Protein AF-A0A948WYZ5-F1 (afdb_monomer_lite)

Secondary structure (DSSP, 8-state):
-PPP------------GGGPPPPPPPHHHHHHHHTS--HHHHHHHHHHHHHTT----EEEESTTS-EEEEESSB-TTSTTBTT-TTSTTTSTT-TT-TT-TTSTTTSSS-TT-TT-TT-SSPPEEE-TT--EEEE--S-TTSSSB---HHHHH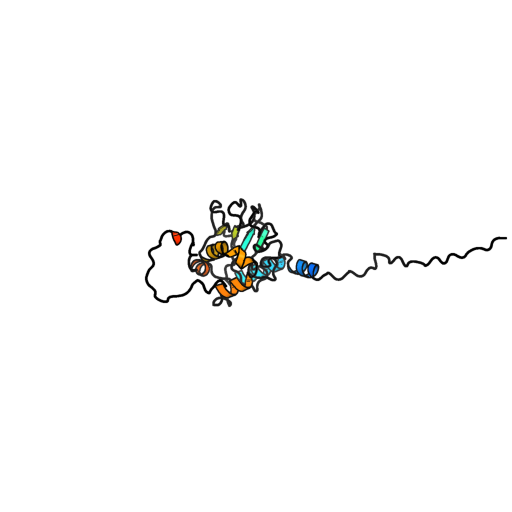HHHHHHHHGGGHHHHHHHHTGGGTTSSB--HHHHHHSPPP--HHHHTT---PPP------TTTT--

Foldseek 3Di:
DDDDDDDPPDPPPPDDPVPPDPDPDDPVRVLQVQLDDDVVLVVVLLCVQVVVVHWWWWKAWDQVSHRTQATDFFALVRLRHLLVCSHLQVPLPRQSHLLVCVHQQPPQPHLAHQQPLPRDTYIWIATPVGHTQAGNHNPPPGPDHNDAQLSQVCNVCVNVCSVNVNVVCCVVQVVPNVHRGDDPVVRNVDPHDDDPVVVVVPPPDDDDDDDDDPPVVRD

Sequence (219 aa):
MPKPVYGSDRLEKQTDPRFATPKEPSPEELMRIQLTPNPEIEQAEIKEIFDAGEAPLLIYGNYDRLQFLGCLNCHPQYRISIWNSDGPYGSNLGYFSLWNGSYEYGNDISPLSPWNEFGGVPPAVVDPAGNFYGFLTRNKNQKPLFTNNFIETVFFNYTAIRDNSRSYYQKAFAEHMDLKTIPLSFMESFPKPIDPAVERDNSVLPPDNNDFQARDLWQ

pLDDT: mean 84.85, std 20.29, range [31.92, 98.81]

Organism: NCBI:txid2838451

Structure (mmCIF, N/CA/C/O backbone):
data_AF-A0A948WYZ5-F1
#
_entry.id   AF-A0A948WYZ5-F1
#
loop_
_atom_site.group_PDB
_atom_site.id
_atom_site.type_symbol
_atom_site.label_atom_id
_atom_site.label_alt_id
_atom_site.label_comp_id
_atom_site.label_asym_id
_atom_site.label_entity_id
_atom_site.label_seq_id
_atom_site.pdbx_PDB_ins_code
_atom_site.Cartn_x
_atom_site.Cartn_y
_atom_site.Cartn_z
_atom_site.occupancy
_atom_site.B_iso_or_equiv
_atom_site.auth_seq_id
_atom_site.auth_comp_id
_atom_site.auth_asym_id
_atom_site.auth_atom_id
_atom_site.pdbx_PDB_model_num
ATOM 1 N N . MET A 1 1 ? 48.025 -65.626 -34.965 1.00 38.72 1 MET A N 1
ATOM 2 C CA . MET A 1 1 ? 46.935 -65.674 -33.965 1.00 38.72 1 MET A CA 1
ATOM 3 C C . MET A 1 1 ? 46.954 -64.373 -33.170 1.00 38.72 1 MET A C 1
ATOM 5 O O . MET A 1 1 ? 47.942 -64.157 -32.476 1.00 38.72 1 MET A O 1
ATOM 9 N N . PRO A 1 2 ? 45.960 -63.479 -33.296 1.00 38.91 2 PRO A N 1
ATOM 10 C CA . PRO A 1 2 ? 45.864 -62.294 -32.448 1.00 38.91 2 PRO A CA 1
ATOM 11 C C . PRO A 1 2 ? 45.059 -62.602 -31.173 1.00 38.91 2 PRO A C 1
ATOM 13 O O . PRO A 1 2 ? 44.042 -63.290 -31.226 1.00 38.91 2 PRO A O 1
ATOM 16 N N . LYS A 1 3 ? 45.550 -62.127 -30.022 1.00 38.59 3 LYS A N 1
ATOM 17 C CA . LYS A 1 3 ? 44.892 -62.251 -28.709 1.00 38.59 3 LYS A CA 1
ATOM 18 C C . LYS A 1 3 ? 43.734 -61.243 -28.593 1.00 38.59 3 LYS A C 1
ATOM 20 O O . LYS A 1 3 ? 43.880 -60.138 -29.114 1.00 38.59 3 LYS A O 1
ATOM 25 N N . PRO A 1 4 ? 42.634 -61.561 -27.888 1.00 44.09 4 PRO A N 1
ATOM 26 C CA . PRO A 1 4 ? 41.571 -60.596 -27.648 1.00 44.09 4 PRO A CA 1
ATOM 27 C C . PRO A 1 4 ? 41.982 -59.594 -26.563 1.00 44.09 4 PRO A C 1
ATOM 29 O O . PRO A 1 4 ? 42.488 -59.969 -25.504 1.00 44.09 4 PRO A O 1
ATOM 32 N N . VAL A 1 5 ? 41.763 -58.311 -26.850 1.00 50.12 5 VAL A N 1
ATOM 33 C CA . VAL A 1 5 ? 41.876 -57.199 -25.901 1.00 50.12 5 VAL A CA 1
ATOM 34 C C . VAL A 1 5 ? 40.564 -57.137 -25.123 1.00 50.12 5 VAL A C 1
ATOM 36 O O . VAL A 1 5 ? 39.519 -56.858 -25.703 1.00 50.12 5 VAL A O 1
ATOM 39 N N . TYR A 1 6 ? 40.604 -57.418 -23.821 1.00 44.81 6 TYR A N 1
ATOM 40 C CA . TYR A 1 6 ? 39.477 -57.145 -22.931 1.00 44.81 6 TYR A CA 1
ATOM 41 C C . TYR A 1 6 ? 39.425 -55.638 -22.663 1.00 44.81 6 TYR A C 1
ATOM 43 O O . TYR A 1 6 ? 40.253 -55.105 -21.926 1.00 44.81 6 TYR A O 1
ATOM 51 N N . GLY A 1 7 ? 38.467 -54.956 -23.292 1.00 45.59 7 GLY A N 1
ATOM 52 C CA . GLY A 1 7 ? 38.084 -53.596 -22.931 1.00 45.59 7 GLY A CA 1
ATOM 53 C C . GLY A 1 7 ? 37.424 -53.604 -21.556 1.00 45.59 7 GLY A C 1
ATOM 54 O O . GLY A 1 7 ? 36.426 -54.287 -21.338 1.00 45.59 7 GLY A O 1
ATOM 55 N N . SER A 1 8 ? 38.008 -52.879 -20.607 1.00 48.53 8 SER A N 1
ATOM 56 C CA . SER A 1 8 ? 37.377 -52.582 -19.327 1.00 48.53 8 SER A CA 1
ATOM 57 C C . SER A 1 8 ? 36.366 -51.454 -19.530 1.00 48.53 8 SER A C 1
ATOM 59 O O . SER A 1 8 ? 36.691 -50.285 -19.308 1.00 48.53 8 SER A O 1
ATOM 61 N N . ASP A 1 9 ? 35.154 -51.792 -19.961 1.00 50.12 9 ASP A N 1
ATOM 62 C CA . ASP A 1 9 ? 34.044 -50.845 -19.927 1.00 50.12 9 ASP A CA 1
ATOM 63 C C . ASP A 1 9 ? 33.673 -50.594 -18.463 1.00 50.12 9 ASP A C 1
ATOM 65 O O . ASP A 1 9 ? 33.065 -51.411 -17.767 1.00 50.12 9 ASP A O 1
ATOM 69 N N . ARG A 1 10 ? 34.125 -49.441 -17.970 1.00 50.25 10 ARG A N 1
ATOM 70 C CA . ARG A 1 10 ? 33.689 -48.850 -16.712 1.00 50.25 10 ARG A CA 1
ATOM 71 C C . ARG A 1 10 ? 32.191 -48.575 -16.860 1.00 50.25 10 ARG A C 1
ATOM 73 O O . ARG A 1 10 ? 31.813 -47.632 -17.540 1.00 50.25 10 ARG A O 1
ATOM 80 N N . LEU A 1 11 ? 31.358 -49.403 -16.228 1.00 45.66 11 LEU A N 1
ATOM 81 C CA . LEU A 1 11 ? 29.929 -49.145 -16.044 1.00 45.66 11 LEU A CA 1
ATOM 82 C C . LEU A 1 11 ? 29.762 -47.790 -15.339 1.00 45.66 11 LEU A C 1
ATOM 84 O O . LEU A 1 11 ? 29.859 -47.700 -14.112 1.00 45.66 11 LEU A O 1
ATOM 88 N N . GLU A 1 12 ? 29.541 -46.725 -16.107 1.00 52.47 12 GLU A N 1
ATOM 89 C CA . GLU A 1 12 ? 28.981 -45.490 -15.579 1.00 52.47 12 GLU A CA 1
ATOM 90 C C . GLU A 1 12 ? 27.600 -45.832 -15.026 1.00 52.47 12 GLU A C 1
ATOM 92 O O . GLU A 1 12 ? 26.691 -46.237 -15.752 1.00 52.47 12 GLU A O 1
ATOM 97 N N . LYS A 1 13 ? 27.453 -45.734 -13.703 1.00 52.91 13 LYS A N 1
ATOM 98 C CA . LYS A 1 13 ? 26.152 -45.832 -13.047 1.00 52.91 13 LYS A CA 1
ATOM 99 C C . LYS A 1 13 ? 25.310 -44.650 -13.521 1.00 52.91 13 LYS A C 1
ATOM 101 O O . LYS A 1 13 ? 25.384 -43.571 -12.945 1.00 52.91 13 LYS A O 1
ATOM 106 N N . GLN A 1 14 ? 24.515 -44.860 -14.564 1.00 50.47 14 GLN A N 1
ATOM 107 C CA . GLN A 1 14 ? 23.412 -43.976 -14.912 1.00 50.47 14 GLN A CA 1
ATOM 108 C C . GLN A 1 14 ? 22.423 -44.007 -13.742 1.00 50.47 14 GLN A C 1
ATOM 110 O O . GLN A 1 14 ? 21.696 -44.979 -13.543 1.00 50.47 14 GLN A O 1
ATOM 115 N N . THR A 1 15 ? 22.461 -42.977 -12.899 1.00 60.75 15 THR A N 1
ATOM 116 C CA . THR A 1 15 ? 21.479 -42.788 -11.833 1.00 60.75 15 THR A CA 1
ATOM 117 C C . THR A 1 15 ? 20.133 -42.498 -12.483 1.00 60.75 15 THR A C 1
ATOM 119 O O . THR A 1 15 ? 19.994 -41.500 -13.189 1.00 60.75 15 THR A O 1
ATOM 122 N N . ASP A 1 16 ? 19.162 -43.387 -12.280 1.00 61.28 16 ASP A N 1
ATOM 123 C CA . ASP A 1 16 ? 17.796 -43.222 -12.775 1.00 61.28 16 ASP A CA 1
ATOM 124 C C . ASP A 1 16 ? 17.210 -41.908 -12.212 1.00 61.28 16 ASP A C 1
ATOM 126 O O . ASP A 1 16 ? 17.129 -41.754 -10.988 1.00 61.28 16 ASP A O 1
ATOM 130 N N . PRO A 1 17 ? 16.815 -40.948 -13.072 1.00 60.69 17 PRO A N 1
ATOM 131 C CA . PRO A 1 17 ? 16.354 -39.626 -12.647 1.00 60.69 17 PRO A CA 1
ATOM 132 C C . PRO A 1 17 ? 15.092 -39.672 -11.773 1.00 60.69 17 PRO A C 1
ATOM 134 O O . PRO A 1 17 ? 14.790 -38.693 -11.098 1.00 60.69 17 PRO A O 1
ATOM 137 N N . ARG A 1 18 ? 14.382 -40.808 -11.719 1.00 63.16 18 ARG A N 1
ATOM 138 C CA . ARG A 1 18 ? 13.228 -41.019 -10.828 1.00 63.16 18 ARG A CA 1
ATOM 139 C C . ARG A 1 18 ? 13.608 -41.226 -9.359 1.00 63.16 18 ARG A C 1
ATOM 141 O O . ARG A 1 18 ? 12.729 -41.171 -8.506 1.00 63.16 18 ARG A O 1
ATOM 148 N N . PHE A 1 19 ? 14.888 -41.456 -9.062 1.00 62.50 19 PHE A N 1
ATOM 149 C CA . PHE A 1 19 ? 15.414 -41.618 -7.700 1.00 62.50 19 PHE A CA 1
ATOM 150 C C . PHE A 1 19 ? 16.335 -40.467 -7.276 1.00 62.50 19 PHE A C 1
ATOM 152 O O . PHE A 1 19 ? 17.016 -40.569 -6.254 1.00 62.50 19 PHE A O 1
ATOM 159 N N . ALA A 1 20 ? 16.372 -39.369 -8.038 1.00 65.56 20 ALA A N 1
ATOM 160 C CA . ALA A 1 20 ? 17.008 -38.148 -7.571 1.00 65.56 20 ALA A CA 1
ATOM 161 C C . ALA A 1 20 ? 16.210 -37.606 -6.377 1.00 65.56 20 ALA A C 1
ATOM 163 O O . ALA A 1 20 ? 15.018 -37.320 -6.489 1.00 65.56 20 ALA A O 1
ATOM 164 N N . THR A 1 21 ? 16.863 -37.478 -5.222 1.00 65.50 21 THR A N 1
ATOM 165 C CA . THR A 1 21 ? 16.296 -36.749 -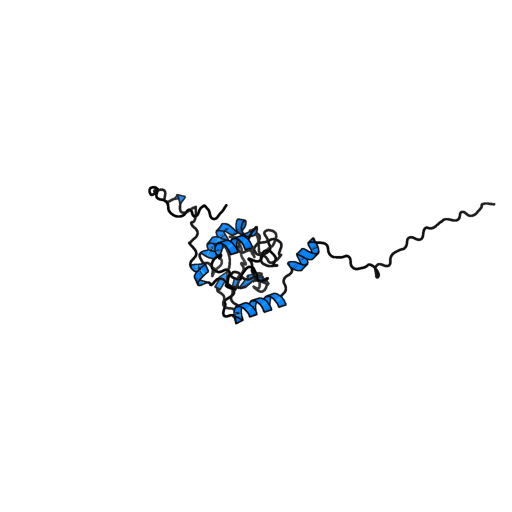4.084 1.00 65.50 21 THR A CA 1
ATOM 166 C C . THR A 1 21 ? 15.951 -35.329 -4.538 1.00 65.50 21 THR A C 1
ATOM 168 O O . THR A 1 21 ? 16.789 -34.727 -5.221 1.00 65.50 21 THR A O 1
ATOM 171 N N . PRO A 1 22 ? 14.772 -34.777 -4.185 1.00 73.50 22 PRO A N 1
ATOM 172 C CA . PRO A 1 22 ? 14.456 -33.389 -4.491 1.00 73.50 22 PRO A CA 1
ATOM 173 C C . PRO A 1 22 ? 15.608 -32.502 -4.025 1.00 73.50 22 PRO A C 1
ATOM 175 O O . PRO A 1 22 ? 16.033 -32.591 -2.872 1.00 73.50 22 PRO A O 1
ATOM 178 N N . LYS A 1 23 ? 16.167 -31.709 -4.940 1.00 82.38 23 LYS A N 1
ATOM 179 C CA . LYS A 1 23 ? 17.213 -30.754 -4.588 1.00 82.38 23 LYS A CA 1
ATOM 180 C C . LYS A 1 23 ? 16.586 -29.729 -3.648 1.00 82.38 23 LYS A C 1
ATOM 182 O O . LYS A 1 23 ? 15.542 -29.171 -3.981 1.00 82.38 23 LYS A O 1
ATOM 187 N N . GLU A 1 24 ? 17.198 -29.513 -2.487 1.00 86.56 24 GLU A N 1
ATOM 188 C CA . GLU A 1 24 ? 16.757 -28.452 -1.584 1.00 86.56 24 GLU A CA 1
ATOM 189 C C . GLU A 1 24 ? 16.749 -27.107 -2.329 1.00 86.56 24 GLU A C 1
ATOM 191 O O . GLU A 1 24 ? 17.682 -26.834 -3.098 1.00 86.56 24 GLU A O 1
ATOM 196 N N . PRO A 1 25 ? 15.704 -26.284 -2.141 1.00 86.12 25 PRO A N 1
ATOM 197 C CA . PRO A 1 25 ? 15.627 -24.979 -2.774 1.00 86.12 25 PRO A CA 1
ATOM 198 C C . PRO A 1 25 ? 16.774 -24.084 -2.299 1.00 86.12 25 PRO A C 1
ATOM 200 O O . PRO A 1 25 ? 17.164 -24.086 -1.130 1.00 86.12 25 PRO A O 1
ATOM 203 N N . SER A 1 26 ? 17.313 -23.300 -3.222 1.00 91.12 26 SER A N 1
ATOM 204 C CA . SER A 1 26 ? 18.309 -22.271 -2.940 1.00 91.12 26 SER A CA 1
ATOM 205 C C . SER A 1 26 ? 17.747 -21.171 -2.023 1.00 91.12 26 SER A C 1
ATOM 207 O O . SER A 1 26 ? 16.530 -20.985 -1.943 1.00 91.12 26 SER A O 1
ATOM 209 N N . PRO A 1 27 ? 18.609 -20.375 -1.362 1.00 88.00 27 PRO A N 1
ATOM 210 C CA . PRO A 1 27 ? 18.163 -19.229 -0.568 1.00 88.00 27 PRO A CA 1
ATOM 211 C C . PRO A 1 27 ? 17.295 -18.234 -1.354 1.00 88.00 27 PRO A C 1
ATOM 213 O O . PRO A 1 27 ? 16.342 -17.683 -0.808 1.00 88.00 27 PRO A O 1
ATOM 216 N N . GLU A 1 28 ? 17.584 -18.037 -2.643 1.00 84.19 28 GLU A N 1
ATOM 217 C CA . GLU A 1 28 ? 16.783 -17.176 -3.519 1.00 84.19 28 GLU A CA 1
ATOM 218 C C . GLU A 1 28 ? 15.388 -17.759 -3.762 1.00 84.19 28 GLU A C 1
ATOM 220 O O . GLU A 1 28 ? 14.393 -17.040 -3.685 1.00 84.19 28 GLU A O 1
ATOM 225 N N . GLU A 1 29 ? 15.292 -19.068 -4.001 1.00 85.56 29 GLU A N 1
ATOM 226 C CA . GLU A 1 29 ? 14.009 -19.761 -4.159 1.00 85.56 29 GLU A CA 1
ATOM 227 C C . GLU A 1 29 ? 13.190 -19.715 -2.865 1.00 85.56 29 GLU A C 1
ATOM 229 O O . GLU A 1 29 ? 11.999 -19.414 -2.909 1.00 85.56 29 GLU A O 1
ATOM 234 N N . LEU A 1 30 ? 13.825 -19.917 -1.706 1.00 86.31 30 LEU A N 1
ATOM 235 C CA . LEU A 1 30 ? 13.176 -19.774 -0.399 1.00 86.31 30 LEU A CA 1
ATOM 236 C C . LEU A 1 30 ? 12.638 -18.354 -0.182 1.00 86.31 30 LEU A C 1
ATOM 238 O O . LEU A 1 30 ? 11.501 -18.182 0.256 1.00 86.31 30 LEU A O 1
ATOM 242 N N . MET A 1 31 ? 13.419 -17.336 -0.545 1.00 87.50 31 MET A N 1
ATOM 243 C CA . MET A 1 31 ? 12.987 -15.942 -0.467 1.00 87.50 31 MET A CA 1
ATOM 244 C C . MET A 1 31 ? 11.795 -15.662 -1.389 1.00 87.50 31 MET A C 1
ATOM 246 O O . MET A 1 31 ? 10.836 -15.005 -0.990 1.00 87.50 31 MET A O 1
ATOM 250 N N . ARG A 1 32 ? 11.815 -16.183 -2.619 1.00 84.56 32 ARG A N 1
ATOM 251 C CA . ARG A 1 32 ? 10.701 -16.032 -3.568 1.00 84.56 32 ARG A CA 1
ATOM 252 C C . ARG A 1 32 ? 9.430 -16.713 -3.072 1.00 84.56 32 ARG A C 1
ATOM 254 O O . ARG A 1 32 ? 8.358 -16.118 -3.163 1.00 84.56 32 ARG A O 1
ATOM 261 N N . ILE A 1 33 ? 9.548 -17.911 -2.505 1.00 86.50 33 ILE A N 1
ATOM 262 C CA . ILE A 1 33 ? 8.424 -18.615 -1.879 1.00 86.50 33 ILE A CA 1
ATOM 263 C C . ILE A 1 33 ? 7.842 -17.759 -0.746 1.00 86.50 33 ILE A C 1
ATOM 265 O O . ILE A 1 33 ? 6.635 -17.526 -0.712 1.00 86.50 33 ILE A O 1
ATOM 269 N N . GLN A 1 34 ? 8.695 -17.199 0.117 1.00 88.19 34 GLN A N 1
ATOM 270 C CA . GLN A 1 34 ? 8.260 -16.337 1.219 1.00 88.19 34 GLN A CA 1
ATOM 271 C C . GLN A 1 34 ? 7.535 -15.068 0.744 1.00 88.19 34 GLN A C 1
ATOM 273 O O . GLN A 1 34 ? 6.624 -14.601 1.424 1.00 88.19 34 GLN A O 1
ATOM 278 N N . LEU A 1 35 ? 7.895 -14.529 -0.423 1.00 93.19 35 LEU A N 1
ATOM 279 C CA . LEU A 1 35 ? 7.292 -13.333 -1.022 1.00 93.19 35 LEU A CA 1
ATOM 280 C C . LEU A 1 35 ? 6.144 -13.639 -1.994 1.00 93.19 35 LEU A C 1
ATOM 282 O O . LEU A 1 35 ? 5.693 -12.753 -2.720 1.00 93.19 35 LEU A O 1
ATOM 286 N N . THR A 1 36 ? 5.649 -14.874 -2.022 1.00 93.12 36 THR A N 1
ATOM 287 C CA . THR A 1 36 ? 4.498 -15.233 -2.856 1.00 93.12 36 THR A CA 1
ATOM 288 C C . THR A 1 36 ? 3.196 -14.811 -2.159 1.00 93.12 36 THR A C 1
ATOM 290 O O . THR A 1 36 ? 3.030 -15.103 -0.972 1.00 93.12 36 THR A O 1
ATOM 293 N N . PRO A 1 37 ? 2.267 -14.101 -2.826 1.00 94.50 37 PRO A N 1
ATOM 294 C CA . PRO A 1 37 ? 0.919 -13.866 -2.307 1.00 94.50 37 PRO A CA 1
ATOM 295 C C . PRO A 1 37 ? 0.238 -15.140 -1.815 1.00 94.50 37 PRO A C 1
ATOM 297 O O . PRO A 1 37 ? 0.442 -16.217 -2.371 1.00 94.50 37 PRO A O 1
ATOM 300 N N . ASN A 1 38 ? -0.580 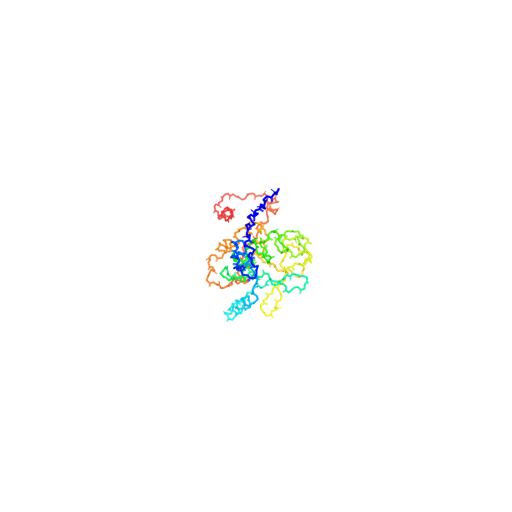-15.009 -0.777 1.00 96.12 38 ASN A N 1
ATOM 301 C CA . ASN A 1 38 ? -1.352 -16.124 -0.246 1.00 96.12 38 ASN A CA 1
ATOM 302 C C . ASN A 1 38 ? -2.762 -15.623 0.092 1.00 96.12 38 ASN A C 1
ATOM 304 O O . ASN A 1 38 ? -2.943 -15.035 1.163 1.00 96.12 38 ASN A O 1
ATOM 308 N N . PRO A 1 39 ? -3.751 -15.890 -0.780 1.00 96.31 39 PRO A N 1
ATOM 309 C CA . PRO A 1 39 ? -5.124 -15.440 -0.584 1.00 96.31 39 PRO A CA 1
ATOM 310 C C . PRO A 1 39 ? -5.758 -15.902 0.731 1.00 96.31 39 PRO A C 1
ATOM 312 O O . PRO A 1 39 ? -6.562 -15.175 1.302 1.00 96.31 39 PRO A O 1
ATOM 315 N N . GLU A 1 40 ? -5.401 -17.081 1.248 1.00 97.50 40 GLU A N 1
ATOM 316 C CA . GLU A 1 40 ? -5.954 -17.576 2.516 1.00 97.50 40 GLU A CA 1
ATOM 317 C C . GLU A 1 40 ? -5.459 -16.738 3.701 1.00 97.50 40 GLU A C 1
ATOM 319 O O . GLU A 1 40 ? -6.255 -16.343 4.554 1.00 97.50 40 GLU A O 1
ATOM 324 N N . ILE A 1 41 ? -4.161 -16.410 3.724 1.00 96.38 41 ILE A N 1
ATOM 325 C CA . ILE A 1 41 ? -3.576 -15.527 4.746 1.00 96.38 41 ILE A CA 1
ATOM 326 C C . ILE A 1 41 ? -4.120 -14.107 4.592 1.00 96.38 41 ILE A C 1
ATOM 328 O O . ILE A 1 41 ? -4.458 -13.472 5.585 1.00 96.38 41 ILE A O 1
ATOM 332 N N . GLU A 1 42 ? -4.236 -13.618 3.357 1.00 98.06 42 GLU A N 1
ATOM 333 C CA . GLU A 1 42 ? -4.767 -12.284 3.074 1.00 98.06 42 GLU A CA 1
ATOM 334 C C . GLU A 1 42 ? -6.179 -12.118 3.629 1.00 98.06 42 GLU A C 1
ATOM 336 O O . GLU A 1 42 ? -6.442 -11.179 4.377 1.00 98.06 42 GLU A O 1
ATOM 341 N N . GLN A 1 43 ? -7.070 -13.064 3.331 1.00 97.81 43 GLN A N 1
ATOM 342 C CA . GLN A 1 43 ? -8.443 -13.029 3.830 1.00 97.81 43 GLN A CA 1
ATOM 343 C C . GLN A 1 43 ? -8.512 -13.184 5.352 1.00 97.81 43 GLN A C 1
ATOM 345 O O . GLN A 1 43 ? -9.331 -12.526 5.994 1.00 97.81 43 GLN A O 1
ATOM 350 N N . ALA A 1 44 ? -7.652 -14.019 5.944 1.00 98.31 44 ALA A N 1
ATOM 351 C CA . ALA A 1 44 ? -7.595 -14.187 7.392 1.00 98.31 44 ALA A CA 1
ATOM 352 C C . ALA A 1 44 ? -7.176 -12.892 8.110 1.00 98.31 44 ALA A C 1
ATOM 354 O O . ALA A 1 44 ? -7.863 -12.476 9.041 1.00 98.31 44 ALA A O 1
ATOM 355 N N . GLU A 1 45 ? -6.107 -12.228 7.656 1.00 98.50 45 GLU A N 1
ATOM 356 C CA . GLU A 1 45 ? -5.630 -10.973 8.255 1.00 98.50 45 GLU A CA 1
ATOM 357 C C . GLU A 1 45 ? -6.624 -9.821 8.037 1.00 98.50 45 GLU A C 1
ATOM 359 O O . GLU A 1 45 ? -6.901 -9.065 8.967 1.00 98.50 45 GLU A O 1
ATOM 364 N N . ILE A 1 46 ? -7.222 -9.705 6.842 1.00 98.38 46 ILE A N 1
ATOM 365 C CA . ILE A 1 46 ? -8.261 -8.696 6.571 1.00 98.38 46 ILE A CA 1
ATOM 366 C C . ILE A 1 46 ? -9.442 -8.882 7.528 1.00 98.38 46 ILE A C 1
ATOM 368 O O . ILE A 1 46 ? -9.901 -7.915 8.140 1.00 98.38 46 ILE A O 1
ATOM 372 N N . LYS A 1 47 ? -9.916 -10.123 7.683 1.00 97.62 47 LYS A N 1
ATOM 373 C CA . LYS A 1 47 ? -11.029 -10.447 8.576 1.00 97.62 47 LYS A CA 1
ATOM 374 C C . LYS A 1 47 ? -10.684 -10.165 10.035 1.00 97.62 47 LYS A C 1
ATOM 376 O O . LYS A 1 47 ? -11.506 -9.594 10.739 1.00 97.62 47 LYS A O 1
ATOM 381 N N . GLU A 1 48 ? -9.486 -10.535 10.484 1.00 97.62 48 GLU A N 1
ATOM 382 C CA . GLU A 1 48 ? -9.029 -10.278 11.853 1.00 97.62 48 GLU A CA 1
ATOM 383 C C . GLU A 1 48 ? -9.056 -8.781 12.188 1.00 97.62 48 GLU A C 1
ATOM 385 O O . GLU A 1 48 ? -9.553 -8.387 13.242 1.00 97.62 48 GLU A O 1
ATOM 390 N N . ILE A 1 49 ? -8.528 -7.947 11.291 1.00 97.88 49 ILE A N 1
ATOM 391 C CA . ILE A 1 49 ? -8.480 -6.497 11.484 1.00 97.88 49 ILE A CA 1
ATOM 392 C C . ILE A 1 49 ? -9.896 -5.910 11.479 1.00 97.88 49 ILE A C 1
ATOM 394 O O . ILE A 1 49 ? -10.243 -5.121 12.356 1.00 97.88 49 ILE A O 1
ATOM 398 N N . PHE A 1 50 ? -10.723 -6.316 10.516 1.00 95.50 50 PHE A N 1
ATOM 399 C CA . PHE A 1 50 ? -12.085 -5.806 10.381 1.00 95.50 50 PHE A CA 1
ATOM 400 C C . PHE A 1 50 ? -12.985 -6.209 11.559 1.00 95.50 50 PHE A C 1
ATOM 402 O O . PHE A 1 50 ? -13.708 -5.376 12.103 1.00 95.50 50 PHE A O 1
ATOM 409 N N . ASP A 1 51 ? -12.897 -7.460 12.021 1.00 95.81 51 ASP A N 1
ATOM 410 C CA . ASP A 1 51 ? -13.648 -7.954 13.184 1.00 95.81 51 ASP A CA 1
ATOM 411 C C . ASP A 1 51 ? -13.224 -7.269 14.493 1.00 95.81 51 ASP A C 1
ATOM 413 O O . ASP A 1 51 ? -14.014 -7.194 15.436 1.00 95.81 51 ASP A O 1
ATOM 417 N N . ALA A 1 52 ? -11.996 -6.743 14.558 1.00 95.44 52 ALA A N 1
ATOM 418 C CA . ALA A 1 52 ? -11.528 -5.919 15.671 1.00 95.44 52 ALA A CA 1
ATOM 419 C C . ALA A 1 52 ? -12.131 -4.497 15.671 1.00 95.44 52 ALA A C 1
ATOM 421 O O . ALA A 1 52 ? -11.841 -3.712 16.572 1.00 95.44 52 ALA A O 1
ATOM 422 N N . GLY A 1 53 ? -12.982 -4.164 14.692 1.00 93.81 53 GLY A N 1
ATOM 423 C CA . GLY A 1 53 ? -13.608 -2.850 14.551 1.00 93.81 53 GLY A CA 1
ATOM 424 C C . GLY A 1 53 ? -12.713 -1.809 13.878 1.00 93.81 53 GLY A C 1
ATOM 425 O O . GLY A 1 53 ? -13.027 -0.620 13.920 1.00 93.81 53 GLY A O 1
ATOM 426 N N . GLU A 1 54 ? -11.607 -2.237 13.270 1.00 95.12 54 GLU A N 1
ATOM 427 C CA . GLU A 1 54 ? -10.703 -1.365 12.529 1.00 95.12 54 GLU A CA 1
ATOM 428 C C . GLU A 1 54 ? -11.038 -1.332 11.028 1.00 95.12 54 GLU A C 1
ATOM 430 O O . GLU A 1 54 ? -11.720 -2.208 10.496 1.00 95.12 54 GLU A O 1
ATOM 435 N N . ALA A 1 55 ? -10.560 -0.299 10.329 1.00 94.94 55 ALA A N 1
ATOM 436 C CA . ALA A 1 55 ? -10.880 -0.047 8.925 1.00 94.94 55 ALA A CA 1
ATOM 437 C C . ALA A 1 55 ? -9.616 -0.150 8.050 1.00 94.94 55 ALA A C 1
ATOM 439 O O . ALA A 1 55 ? -8.947 0.864 7.808 1.00 94.94 55 ALA A O 1
ATOM 440 N N . PRO A 1 56 ? -9.250 -1.359 7.581 1.00 98.06 56 PRO A N 1
ATOM 441 C CA . PRO A 1 56 ? -8.111 -1.517 6.691 1.00 98.06 56 PRO A CA 1
ATOM 442 C C . PRO A 1 56 ? -8.431 -0.933 5.311 1.00 98.06 56 PRO A C 1
ATOM 444 O O . PRO A 1 56 ? -9.477 -1.205 4.727 1.00 98.06 56 PRO A O 1
ATOM 447 N N . LEU A 1 57 ? -7.503 -0.148 4.775 1.00 98.62 57 LEU A N 1
ATOM 448 C CA . LEU A 1 57 ? -7.564 0.416 3.432 1.00 98.62 57 LEU A CA 1
ATOM 449 C C . LEU A 1 57 ? -6.815 -0.504 2.475 1.00 98.62 57 LEU A C 1
ATOM 451 O O . LEU A 1 57 ? -5.584 -0.530 2.441 1.00 98.62 57 LEU A O 1
ATOM 455 N N . LEU A 1 58 ? -7.569 -1.281 1.715 1.00 98.75 58 LEU A N 1
ATOM 456 C CA . LEU A 1 58 ? -7.081 -2.286 0.787 1.00 98.75 58 LEU A CA 1
ATOM 457 C C . LEU A 1 58 ? -6.785 -1.657 -0.573 1.00 98.75 58 LEU A C 1
ATOM 459 O O . LEU A 1 58 ? -7.527 -0.801 -1.055 1.00 98.75 58 LEU A O 1
ATOM 463 N N . ILE A 1 59 ? -5.707 -2.106 -1.206 1.00 98.81 59 ILE A N 1
ATOM 464 C CA . ILE A 1 59 ? -5.257 -1.613 -2.503 1.00 98.81 59 ILE A CA 1
ATOM 465 C C . ILE A 1 59 ? -5.496 -2.702 -3.546 1.00 98.81 59 ILE A C 1
ATOM 467 O O . ILE A 1 59 ? -4.995 -3.819 -3.407 1.00 98.81 59 ILE A O 1
ATOM 471 N N . TYR A 1 60 ? -6.214 -2.359 -4.614 1.00 98.56 60 TYR A N 1
ATOM 472 C CA . TYR A 1 60 ? -6.441 -3.246 -5.753 1.00 98.56 60 TYR A CA 1
ATOM 473 C C . TYR A 1 60 ? -5.977 -2.603 -7.059 1.00 98.56 60 TYR A C 1
ATOM 475 O O . TYR A 1 60 ? -6.388 -1.497 -7.405 1.00 98.56 60 TYR A O 1
ATOM 483 N N . GLY A 1 61 ? -5.116 -3.293 -7.801 1.00 96.75 61 GLY A N 1
ATOM 484 C CA . GLY A 1 61 ? -4.612 -2.872 -9.109 1.00 96.75 61 GLY A CA 1
ATOM 485 C C . GLY A 1 61 ? -5.072 -3.784 -10.238 1.00 96.75 61 GLY A C 1
ATOM 486 O O . GLY A 1 61 ? -6.055 -4.501 -10.089 1.00 96.75 61 GLY A O 1
ATOM 487 N N . ASN A 1 62 ? -4.316 -3.757 -11.340 1.00 95.19 62 ASN A N 1
ATOM 488 C CA . ASN A 1 62 ? -4.619 -4.331 -12.659 1.00 95.19 62 ASN A CA 1
ATOM 489 C C . ASN A 1 62 ? -5.770 -3.619 -13.401 1.00 95.19 62 ASN A C 1
ATOM 491 O O . ASN A 1 62 ? -6.402 -2.703 -12.868 1.00 95.19 62 ASN A O 1
ATOM 495 N N . TYR A 1 63 ? -6.002 -4.004 -14.658 1.00 93.88 63 TYR A N 1
ATOM 496 C CA . TYR A 1 63 ? -7.032 -3.403 -15.515 1.00 93.88 63 TYR A CA 1
ATOM 497 C C . TYR A 1 63 ? -8.461 -3.641 -15.003 1.00 93.88 63 TYR A C 1
ATOM 499 O O . TYR A 1 63 ? -9.307 -2.764 -15.158 1.00 93.88 63 TYR A O 1
ATOM 507 N N . ASP A 1 64 ? -8.702 -4.771 -14.338 1.00 94.50 64 ASP A N 1
ATOM 508 C CA . ASP A 1 64 ? -10.015 -5.187 -13.831 1.00 94.50 64 ASP A CA 1
ATOM 509 C C . ASP A 1 64 ? -10.252 -4.813 -12.354 1.00 94.50 64 ASP A C 1
ATOM 511 O O . ASP A 1 64 ? -11.335 -5.051 -11.826 1.00 94.50 64 ASP A O 1
ATOM 515 N N . ARG A 1 65 ? -9.255 -4.228 -11.673 1.00 92.44 65 ARG A N 1
ATOM 516 C CA . ARG A 1 65 ? -9.253 -3.934 -10.224 1.00 92.44 65 ARG A CA 1
ATOM 517 C C . ARG A 1 65 ? -9.420 -5.169 -9.339 1.00 92.44 65 ARG A C 1
ATOM 519 O O . ARG A 1 65 ? -10.016 -5.094 -8.270 1.00 92.44 65 ARG A O 1
ATOM 526 N N . LEU A 1 66 ? -8.875 -6.303 -9.772 1.00 94.88 66 LEU A N 1
ATOM 527 C CA . LEU A 1 66 ? -8.987 -7.578 -9.050 1.00 94.88 66 LEU A CA 1
ATOM 528 C C . LEU A 1 66 ? -7.684 -8.010 -8.376 1.00 94.88 66 LEU A C 1
ATOM 530 O O . LEU A 1 66 ? -7.703 -8.884 -7.511 1.00 94.88 66 LEU A O 1
ATOM 534 N N . GLN A 1 67 ? -6.549 -7.417 -8.750 1.00 97.44 67 GLN A N 1
ATOM 535 C CA . GLN A 1 67 ? -5.264 -7.796 -8.174 1.00 97.44 67 GLN A CA 1
ATOM 536 C C . GLN A 1 67 ? -5.079 -7.114 -6.823 1.00 97.44 67 GLN A C 1
ATOM 538 O O . GLN A 1 67 ? -4.907 -5.900 -6.778 1.00 97.44 67 GLN A O 1
ATOM 543 N N . PHE A 1 68 ? -5.053 -7.881 -5.735 1.00 98.44 68 PHE A N 1
ATOM 544 C CA . PHE A 1 68 ? -4.699 -7.349 -4.422 1.00 98.44 68 PHE A CA 1
ATOM 545 C C . PHE A 1 68 ? -3.225 -6.920 -4.397 1.00 98.44 68 PHE A C 1
ATOM 547 O O . PHE A 1 68 ? -2.356 -7.648 -4.885 1.00 98.44 68 PHE A O 1
ATOM 554 N N . LEU A 1 69 ? -2.961 -5.727 -3.860 1.00 98.62 69 LEU A N 1
ATOM 555 C CA . LEU A 1 69 ? -1.633 -5.105 -3.766 1.00 98.62 69 LEU A CA 1
ATOM 556 C C . LEU A 1 69 ? -1.239 -4.763 -2.321 1.00 98.62 69 LEU A C 1
ATOM 558 O O . LEU A 1 69 ? -0.203 -4.139 -2.096 1.00 98.62 69 LEU A O 1
ATOM 562 N N . GLY A 1 70 ? -2.049 -5.173 -1.345 1.00 98.62 70 GLY A N 1
ATOM 563 C CA . GLY A 1 70 ? -1.779 -4.990 0.076 1.00 98.62 70 GLY A CA 1
ATOM 564 C C . GLY A 1 70 ? -2.715 -4.000 0.765 1.00 98.62 70 GLY A C 1
ATOM 565 O O . GLY A 1 70 ? -3.690 -3.510 0.199 1.00 98.62 70 GLY A O 1
ATOM 566 N N . CYS A 1 71 ? -2.403 -3.721 2.025 1.00 98.75 71 CYS A N 1
ATOM 567 C CA . CYS A 1 71 ? -3.121 -2.795 2.886 1.00 98.75 71 CYS A CA 1
ATOM 568 C C . CYS A 1 71 ? -2.271 -1.549 3.166 1.00 98.75 71 CYS A C 1
ATOM 570 O O . CYS A 1 71 ? -1.140 -1.646 3.650 1.00 98.75 71 CYS A O 1
ATOM 572 N N . LEU A 1 72 ? -2.843 -0.384 2.871 1.00 98.62 72 LEU A N 1
ATOM 573 C CA . LEU A 1 72 ? -2.205 0.928 2.899 1.00 98.62 72 LEU A CA 1
ATOM 574 C C . LEU A 1 72 ? -1.948 1.450 4.311 1.00 98.62 72 LEU A C 1
ATOM 576 O O . LEU A 1 72 ? -0.943 2.112 4.538 1.00 98.62 72 LEU A O 1
ATOM 580 N N . ASN A 1 73 ? -2.849 1.183 5.251 1.00 98.25 73 ASN A N 1
ATOM 581 C CA . ASN A 1 73 ? -2.772 1.699 6.619 1.00 98.25 73 ASN A CA 1
ATOM 582 C C . ASN A 1 73 ? -2.542 0.603 7.666 1.00 98.25 73 ASN A C 1
ATOM 584 O O . ASN A 1 73 ? -2.566 0.908 8.850 1.00 98.25 73 ASN A O 1
ATOM 588 N N . CYS A 1 74 ? -2.329 -0.653 7.265 1.00 98.50 74 CYS A N 1
ATOM 589 C CA . CYS A 1 74 ? -2.113 -1.753 8.203 1.00 98.50 74 CYS A CA 1
ATOM 590 C C . CYS A 1 74 ? -0.705 -1.742 8.800 1.00 98.50 74 CYS A C 1
ATOM 592 O O . CYS A 1 74 ? 0.282 -1.470 8.111 1.00 98.50 74 CYS A O 1
ATOM 594 N N . HIS A 1 75 ? -0.608 -2.170 10.053 1.00 98.25 75 HIS A N 1
ATOM 595 C CA . HIS A 1 75 ? 0.642 -2.307 10.783 1.00 98.25 75 HIS A CA 1
ATOM 596 C C . HIS A 1 75 ? 1.649 -3.244 10.065 1.00 98.25 75 HIS A C 1
ATOM 598 O O . HIS A 1 75 ? 1.246 -4.301 9.571 1.00 98.25 75 HIS A O 1
ATOM 604 N N . PRO A 1 76 ? 2.967 -2.941 10.057 1.00 97.88 76 PRO A N 1
ATOM 605 C CA . PRO A 1 76 ? 4.023 -3.742 9.416 1.00 97.88 76 PRO A CA 1
ATOM 606 C C . PRO A 1 76 ? 4.173 -5.195 9.886 1.00 97.88 76 PRO A C 1
ATOM 608 O O . PRO A 1 76 ? 4.989 -5.930 9.324 1.00 97.88 76 PRO A O 1
ATOM 611 N N . GLN A 1 77 ? 3.468 -5.583 10.952 1.00 96.75 77 GLN A N 1
ATOM 612 C CA . GLN A 1 77 ? 3.428 -6.965 11.441 1.00 96.75 77 GLN A CA 1
ATOM 613 C C . GLN A 1 77 ? 2.581 -7.863 10.540 1.00 96.75 77 GLN A C 1
ATOM 615 O O . GLN A 1 77 ? 2.867 -9.050 10.426 1.00 96.75 77 GLN A O 1
ATOM 620 N N . TYR A 1 78 ? 1.560 -7.294 9.894 1.00 98.19 78 TYR A N 1
ATOM 621 C CA . TYR A 1 78 ? 0.675 -8.038 9.012 1.00 98.19 78 TYR A CA 1
ATOM 622 C C . TYR A 1 78 ? 1.360 -8.296 7.687 1.00 98.19 78 TYR A C 1
ATOM 624 O O . TYR A 1 78 ? 2.031 -7.424 7.125 1.00 98.19 78 TYR A O 1
ATOM 632 N N . ARG A 1 79 ? 1.185 -9.500 7.162 1.00 97.75 79 ARG A N 1
ATOM 633 C CA . ARG A 1 79 ? 1.741 -9.897 5.877 1.00 97.75 79 ARG A CA 1
ATOM 634 C C . ARG A 1 79 ? 1.105 -9.136 4.713 1.00 97.75 79 ARG A C 1
ATOM 636 O O . ARG A 1 79 ? 1.784 -8.897 3.714 1.00 97.75 79 ARG A O 1
ATOM 643 N N . ILE A 1 80 ? -0.151 -8.713 4.852 1.00 98.44 80 ILE A N 1
ATOM 644 C CA . ILE A 1 80 ? -0.846 -7.876 3.865 1.00 98.44 80 ILE A CA 1
ATOM 645 C C . ILE A 1 80 ? -0.354 -6.426 3.821 1.00 98.44 80 ILE A C 1
ATOM 647 O O . ILE A 1 80 ? -0.667 -5.713 2.872 1.00 98.44 80 ILE A O 1
ATOM 651 N N . SER A 1 81 ? 0.376 -5.949 4.832 1.00 98.62 81 SER A N 1
ATOM 652 C CA . SER A 1 81 ? 0.778 -4.542 4.910 1.00 98.62 81 SER A CA 1
ATOM 653 C C . SER A 1 81 ? 1.801 -4.191 3.830 1.00 98.62 81 SER A C 1
ATOM 655 O O . SER A 1 81 ? 2.819 -4.873 3.680 1.00 98.62 81 SER A O 1
ATOM 657 N N . ILE A 1 82 ? 1.595 -3.064 3.139 1.00 98.62 82 ILE A N 1
ATOM 658 C CA . ILE A 1 82 ? 2.634 -2.513 2.256 1.00 98.62 82 ILE A CA 1
ATOM 659 C C . ILE A 1 82 ? 3.860 -2.044 3.053 1.00 98.62 82 ILE A C 1
ATOM 661 O O . ILE A 1 82 ? 4.901 -1.770 2.481 1.00 98.62 82 ILE A O 1
ATOM 665 N N . TRP A 1 83 ? 3.785 -1.958 4.377 1.00 98.44 83 TRP A N 1
ATOM 666 C CA . TRP A 1 83 ? 4.899 -1.551 5.236 1.00 98.44 83 TRP A CA 1
ATOM 667 C C . TRP A 1 83 ? 5.673 -2.745 5.803 1.00 98.44 83 TRP A C 1
ATOM 669 O O . TRP A 1 83 ? 6.637 -2.569 6.547 1.00 98.44 83 TRP A O 1
ATOM 679 N N . ASN A 1 84 ? 5.267 -3.972 5.468 1.00 97.75 84 ASN A N 1
ATOM 680 C CA . ASN A 1 84 ? 5.970 -5.185 5.856 1.00 97.75 84 ASN A CA 1
ATOM 681 C C . ASN A 1 84 ? 7.061 -5.530 4.831 1.00 97.75 84 ASN A C 1
ATOM 683 O O . ASN A 1 84 ? 6.790 -6.168 3.813 1.00 97.75 84 ASN A O 1
ATOM 687 N N . SER A 1 85 ? 8.305 -5.144 5.124 1.00 95.88 85 SER A N 1
ATOM 688 C CA . SER A 1 85 ? 9.477 -5.391 4.267 1.00 95.88 85 SER A CA 1
ATOM 689 C C . SER A 1 85 ? 9.781 -6.874 4.007 1.00 95.88 85 SER A C 1
ATOM 691 O O . SER A 1 85 ? 10.502 -7.183 3.060 1.00 95.88 85 SER A O 1
ATOM 693 N N . ASP A 1 86 ? 9.219 -7.780 4.812 1.00 93.69 86 ASP A N 1
ATOM 694 C CA . ASP A 1 86 ? 9.390 -9.235 4.691 1.00 93.69 86 ASP A CA 1
ATOM 695 C C . ASP A 1 86 ? 8.184 -9.903 3.999 1.00 93.69 86 ASP A C 1
ATOM 697 O O . ASP A 1 86 ? 8.171 -11.114 3.766 1.00 93.69 86 ASP A O 1
ATOM 701 N N . GLY A 1 87 ? 7.143 -9.118 3.702 1.00 95.94 87 GLY A N 1
ATOM 702 C CA . GLY A 1 87 ? 5.904 -9.553 3.070 1.00 95.94 87 GLY A CA 1
ATOM 703 C C . GLY A 1 87 ? 5.885 -9.313 1.555 1.00 95.94 87 GLY A C 1
ATOM 704 O O . GLY A 1 87 ? 6.653 -8.507 1.028 1.00 95.94 87 GLY A O 1
ATOM 705 N N . PRO A 1 88 ? 4.961 -9.960 0.827 1.00 97.38 88 PRO A N 1
ATOM 706 C CA . PRO A 1 88 ? 4.884 -9.895 -0.636 1.00 97.38 88 PRO A CA 1
ATOM 707 C C . PRO A 1 88 ? 4.495 -8.502 -1.156 1.00 97.38 88 PRO A C 1
ATOM 709 O O . PRO A 1 88 ? 4.791 -8.172 -2.304 1.00 97.38 88 PRO A O 1
ATOM 712 N N . TYR A 1 89 ? 3.833 -7.697 -0.317 1.00 98.19 89 TYR A N 1
ATOM 713 C CA . TYR A 1 89 ? 3.296 -6.379 -0.662 1.00 98.19 89 TYR A CA 1
ATOM 714 C C . TYR A 1 89 ? 4.176 -5.229 -0.168 1.00 98.19 89 TYR A C 1
ATOM 716 O O . TYR A 1 89 ? 4.147 -4.147 -0.754 1.00 98.19 89 TYR A O 1
ATOM 724 N N . GLY A 1 90 ? 4.993 -5.450 0.866 1.00 97.00 90 GLY A N 1
ATOM 725 C CA . GLY A 1 90 ? 5.876 -4.423 1.421 1.00 97.00 90 GLY A CA 1
ATOM 726 C C . GLY A 1 90 ? 7.363 -4.595 1.114 1.00 97.00 90 GLY A C 1
ATOM 727 O O . GLY A 1 90 ? 8.129 -3.645 1.283 1.00 97.00 90 GLY A O 1
ATOM 728 N N . SER A 1 91 ? 7.779 -5.768 0.633 1.00 95.25 91 SER A N 1
ATOM 729 C CA . SER A 1 91 ? 9.153 -6.013 0.198 1.00 95.25 91 SER A CA 1
ATOM 730 C C . SER A 1 91 ? 9.442 -5.375 -1.159 1.00 95.25 91 SER A C 1
ATOM 732 O O . SER A 1 91 ? 8.727 -5.622 -2.130 1.00 95.25 91 SER A O 1
ATOM 734 N N . ASN A 1 92 ? 10.574 -4.679 -1.283 1.00 94.44 92 ASN A N 1
ATOM 735 C CA . ASN A 1 92 ? 11.081 -4.170 -2.564 1.00 94.44 92 ASN A CA 1
ATOM 736 C C . ASN A 1 92 ? 11.454 -5.275 -3.579 1.00 94.44 92 ASN A C 1
ATOM 738 O O . ASN A 1 92 ? 11.798 -4.971 -4.719 1.00 94.44 92 ASN A O 1
ATOM 742 N N . LEU A 1 93 ? 11.360 -6.550 -3.191 1.00 93.19 93 LEU A N 1
ATOM 743 C CA . LEU A 1 93 ? 11.563 -7.714 -4.054 1.00 93.19 93 LEU A CA 1
ATOM 744 C C . LEU A 1 93 ? 10.255 -8.434 -4.419 1.00 93.19 93 LEU A C 1
ATOM 746 O O . LEU A 1 93 ? 10.272 -9.309 -5.291 1.00 93.19 93 LEU A O 1
ATOM 750 N N . GLY A 1 94 ? 9.134 -8.079 -3.782 1.00 95.06 94 GLY A N 1
ATOM 751 C CA . GLY A 1 94 ? 7.819 -8.671 -4.030 1.00 95.06 94 GLY A CA 1
ATOM 752 C C . GLY A 1 94 ? 7.230 -8.216 -5.365 1.00 95.06 94 GLY A C 1
ATOM 753 O O . GLY A 1 94 ? 7.290 -7.037 -5.701 1.00 95.06 94 GLY A O 1
ATOM 754 N N . TYR A 1 95 ? 6.662 -9.131 -6.154 1.00 95.50 95 TYR A N 1
ATOM 755 C CA . TYR A 1 95 ? 6.153 -8.809 -7.500 1.00 95.50 95 TYR A CA 1
ATOM 756 C C . TYR A 1 95 ? 4.935 -7.878 -7.500 1.00 95.50 95 TYR A C 1
ATOM 758 O O . TYR A 1 95 ? 4.750 -7.105 -8.436 1.00 95.50 95 TYR A O 1
ATOM 766 N N . PHE A 1 96 ? 4.139 -7.927 -6.432 1.00 97.06 96 PHE A N 1
ATOM 767 C CA . PHE A 1 96 ? 2.943 -7.102 -6.246 1.00 97.06 96 PHE A CA 1
ATOM 768 C C . PHE A 1 96 ? 3.181 -5.923 -5.299 1.00 97.06 96 PHE A C 1
ATOM 770 O O . PHE A 1 96 ? 2.244 -5.206 -4.957 1.00 97.06 96 PHE A O 1
ATOM 777 N N . SER A 1 97 ? 4.425 -5.719 -4.859 1.00 97.81 97 SER A N 1
ATOM 778 C CA . SER A 1 97 ? 4.755 -4.608 -3.980 1.00 97.81 97 SER A CA 1
ATOM 779 C C . SER A 1 97 ? 4.828 -3.298 -4.752 1.00 97.81 97 SER A C 1
ATOM 781 O O . SER A 1 97 ? 5.513 -3.191 -5.772 1.00 97.81 97 SER A O 1
ATOM 783 N N . LEU A 1 98 ? 4.207 -2.265 -4.185 1.00 98.25 98 LEU A N 1
ATOM 784 C CA . LEU A 1 98 ? 4.353 -0.888 -4.654 1.00 98.25 98 LEU A CA 1
ATOM 785 C C . LEU A 1 98 ? 5.789 -0.367 -4.472 1.00 98.25 98 LEU A C 1
ATOM 787 O O . LEU A 1 98 ? 6.185 0.604 -5.106 1.00 98.25 98 LEU A O 1
ATOM 791 N N . TRP A 1 99 ? 6.601 -1.017 -3.637 1.00 97.81 99 TRP A N 1
ATOM 792 C CA . TRP A 1 99 ? 8.003 -0.661 -3.419 1.00 97.81 99 TRP A CA 1
ATOM 793 C C . TRP A 1 99 ? 8.947 -1.403 -4.368 1.00 97.81 99 TRP A C 1
ATOM 795 O O . TRP A 1 99 ? 10.149 -1.165 -4.375 1.00 97.81 99 TRP A O 1
ATOM 805 N N . ASN A 1 100 ? 8.456 -2.298 -5.220 1.00 96.75 100 ASN A N 1
ATOM 806 C CA . ASN A 1 100 ? 9.337 -2.969 -6.160 1.00 96.75 100 ASN A CA 1
ATOM 807 C C . ASN A 1 100 ? 9.530 -2.141 -7.435 1.00 96.75 100 ASN A C 1
ATOM 809 O O . ASN A 1 100 ? 8.777 -2.254 -8.402 1.00 96.75 100 ASN A O 1
ATOM 813 N N . GLY A 1 101 ? 10.600 -1.343 -7.450 1.00 96.69 101 GLY A N 1
ATOM 814 C CA . GLY A 1 101 ? 10.971 -0.488 -8.581 1.00 96.69 101 GLY A CA 1
ATOM 815 C C . GLY A 1 101 ? 11.256 -1.224 -9.894 1.00 96.69 101 GLY A C 1
ATOM 816 O O . GLY A 1 101 ? 11.339 -0.579 -10.932 1.00 96.69 101 GLY A O 1
ATOM 817 N N . SER A 1 102 ? 11.402 -2.552 -9.868 1.00 95.56 102 SER A N 1
ATOM 818 C CA . SER A 1 102 ? 11.618 -3.366 -11.072 1.00 95.56 102 SER A CA 1
ATOM 819 C C . SER A 1 102 ? 10.324 -3.954 -11.650 1.00 95.56 102 SER A C 1
ATOM 821 O O . SER A 1 102 ? 10.366 -4.548 -12.723 1.00 95.56 102 SER A O 1
ATOM 823 N N . TYR A 1 103 ? 9.182 -3.816 -10.961 1.00 96.19 103 TYR A N 1
ATOM 824 C CA . TYR A 1 103 ? 7.914 -4.462 -11.326 1.00 96.19 103 TYR A CA 1
ATOM 825 C C . TYR A 1 103 ? 6.784 -3.460 -11.553 1.00 96.19 103 TYR A C 1
ATOM 827 O O . TYR A 1 103 ? 6.875 -2.287 -11.197 1.00 96.19 103 TYR A O 1
ATOM 835 N N . GLU A 1 104 ? 5.726 -3.924 -12.217 1.00 97.12 104 GLU A N 1
ATOM 836 C CA . GLU A 1 104 ? 4.686 -3.092 -12.834 1.00 97.12 104 GLU A CA 1
ATOM 837 C C . GLU A 1 104 ? 3.913 -2.184 -11.867 1.00 97.12 104 GLU A C 1
ATOM 839 O O . GLU A 1 104 ? 3.418 -1.143 -12.293 1.00 97.12 104 GLU A O 1
ATOM 844 N N . TYR A 1 105 ? 3.836 -2.536 -10.584 1.00 97.81 105 TYR A N 1
ATOM 845 C CA . TYR A 1 105 ? 3.147 -1.732 -9.571 1.00 97.81 105 TYR A CA 1
ATOM 846 C C . TYR A 1 105 ? 4.069 -0.776 -8.810 1.00 97.81 105 TYR A C 1
ATOM 848 O O . TYR A 1 105 ? 3.567 0.117 -8.136 1.00 97.81 105 TYR A O 1
ATOM 856 N N . GLY A 1 106 ? 5.393 -0.949 -8.898 1.00 97.31 106 GLY A N 1
ATOM 857 C CA . GLY A 1 106 ? 6.357 -0.169 -8.117 1.00 97.31 106 GLY A CA 1
ATOM 858 C C . GLY A 1 106 ? 7.361 0.644 -8.931 1.00 97.31 106 GLY A C 1
ATOM 859 O O . GLY A 1 106 ? 8.082 1.464 -8.361 1.00 97.31 106 GLY A O 1
ATOM 860 N N . ASN A 1 107 ? 7.416 0.465 -10.252 1.00 96.00 107 ASN A N 1
ATOM 861 C CA . ASN A 1 107 ? 8.203 1.327 -11.138 1.00 96.00 107 ASN A CA 1
ATOM 862 C C . ASN A 1 107 ? 7.457 2.630 -11.481 1.00 96.00 107 ASN A C 1
ATOM 864 O O . ASN A 1 107 ? 6.256 2.731 -11.277 1.00 96.00 107 ASN A O 1
ATOM 868 N N . ASP A 1 108 ? 8.138 3.639 -12.004 1.00 96.50 108 ASP A N 1
ATOM 869 C CA . ASP A 1 108 ? 7.591 4.976 -12.282 1.00 96.50 108 ASP A CA 1
ATOM 870 C C . ASP A 1 108 ? 7.091 5.178 -13.724 1.00 96.50 108 ASP A C 1
ATOM 872 O O . ASP A 1 108 ? 6.566 6.240 -14.052 1.00 96.50 108 ASP A O 1
ATOM 876 N N . ILE A 1 109 ? 7.191 4.153 -14.576 1.00 97.06 109 ILE A N 1
ATOM 877 C CA . ILE A 1 109 ? 6.838 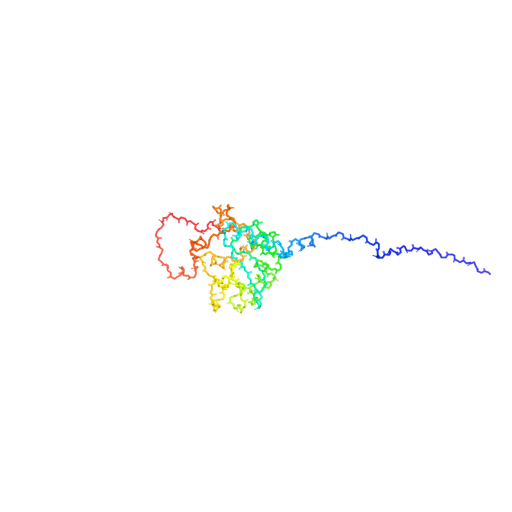4.218 -16.007 1.00 97.06 109 ILE A CA 1
ATOM 878 C C . ILE A 1 109 ? 5.591 3.406 -16.374 1.00 97.06 109 ILE A C 1
ATOM 880 O O . ILE A 1 109 ? 4.974 3.628 -17.416 1.00 97.06 109 ILE A O 1
ATOM 884 N N . SER A 1 110 ? 5.198 2.454 -15.534 1.00 97.94 110 SER A N 1
ATOM 885 C CA . SER A 1 110 ? 4.071 1.558 -15.770 1.00 97.94 110 SER A CA 1
ATOM 886 C C . SER A 1 110 ? 2.746 2.304 -15.635 1.00 97.94 110 SER A C 1
ATOM 888 O O . SER A 1 110 ? 2.586 3.097 -14.704 1.00 97.94 110 SER A O 1
ATOM 890 N N . PRO A 1 111 ? 1.751 2.045 -16.500 1.00 97.69 111 PRO A N 1
ATOM 891 C CA . PRO A 1 111 ? 0.422 2.627 -16.343 1.00 97.69 111 PRO A CA 1
ATOM 892 C C . PRO A 1 111 ? -0.324 2.116 -15.100 1.00 97.69 111 PRO A C 1
ATOM 894 O O . PRO A 1 111 ? -1.306 2.745 -14.710 1.00 97.69 111 PRO A O 1
ATOM 897 N N . LEU A 1 112 ? 0.125 1.004 -14.503 1.00 98.25 112 LEU A N 1
ATOM 898 C CA . LEU A 1 112 ? -0.454 0.377 -13.308 1.00 98.25 112 LEU A CA 1
ATOM 899 C C . LEU A 1 112 ? 0.111 0.927 -11.994 1.00 98.25 112 LEU A C 1
ATOM 901 O O . LEU A 1 112 ? -0.401 0.609 -10.923 1.00 98.25 112 LEU A O 1
ATOM 905 N N . SER A 1 113 ? 1.181 1.715 -12.069 1.00 98.00 113 SER A N 1
ATOM 906 C CA . SER A 1 113 ? 1.885 2.202 -10.893 1.00 98.00 113 SER A CA 1
ATOM 907 C C . SER A 1 113 ? 1.255 3.483 -10.339 1.00 98.00 113 SER A C 1
ATOM 909 O O . SER A 1 113 ? 0.948 4.399 -11.111 1.00 98.00 113 SER A O 1
ATOM 911 N N . PRO A 1 114 ? 1.132 3.615 -9.006 1.00 97.69 114 PRO A N 1
ATOM 912 C CA . PRO A 1 114 ? 0.738 4.870 -8.378 1.00 97.69 114 PRO A CA 1
ATOM 913 C C . PRO A 1 114 ? 1.793 5.976 -8.568 1.00 97.69 114 PRO A C 1
ATOM 915 O O . PRO A 1 114 ? 1.468 7.158 -8.439 1.00 97.69 114 PRO A O 1
ATOM 918 N N . TRP A 1 115 ? 3.041 5.623 -8.897 1.00 97.44 115 TRP A N 1
ATOM 919 C CA . TRP A 1 115 ? 4.162 6.563 -9.006 1.00 97.44 115 TRP A CA 1
ATOM 920 C C . TRP A 1 115 ? 4.273 7.236 -10.373 1.00 97.44 115 TRP A C 1
ATOM 922 O O . TRP A 1 115 ? 4.890 8.300 -10.474 1.00 97.44 115 TRP A O 1
ATOM 932 N N . ASN A 1 116 ? 3.664 6.641 -11.403 1.00 97.31 116 ASN A N 1
ATOM 933 C CA . ASN A 1 116 ? 3.661 7.179 -12.754 1.00 97.31 116 ASN A CA 1
ATOM 934 C C . ASN A 1 116 ? 2.683 8.357 -12.862 1.00 97.31 116 ASN A C 1
ATOM 936 O O . ASN A 1 116 ? 1.462 8.189 -12.831 1.00 97.31 116 ASN A O 1
ATOM 940 N N . GLU A 1 117 ? 3.223 9.558 -13.042 1.00 96.06 117 GLU A N 1
ATOM 941 C CA . GLU A 1 117 ? 2.448 10.798 -13.169 1.00 96.06 117 GLU A CA 1
ATOM 942 C C . GLU A 1 117 ? 1.609 10.879 -14.456 1.00 96.06 117 GLU A C 1
ATOM 944 O O . GLU A 1 117 ? 0.670 11.671 -14.535 1.00 96.06 117 GLU A O 1
ATOM 949 N N . PHE A 1 118 ? 1.886 10.004 -15.425 1.00 96.31 118 PHE A N 1
ATOM 950 C CA . PHE A 1 118 ? 1.130 9.838 -16.666 1.00 96.31 118 PHE A CA 1
ATOM 951 C C . PHE A 1 118 ? 0.394 8.490 -16.731 1.00 96.31 118 PHE A C 1
ATOM 953 O O . PHE A 1 118 ? -0.162 8.133 -17.771 1.00 96.31 118 PHE A O 1
ATOM 960 N N . GLY A 1 119 ? 0.366 7.733 -15.626 1.00 95.25 119 GLY A N 1
ATOM 961 C CA . GLY A 1 119 ? -0.236 6.405 -15.563 1.00 95.25 119 GLY A CA 1
ATOM 962 C C . GLY A 1 119 ? -1.742 6.423 -15.837 1.00 95.25 119 GLY A C 1
ATOM 963 O O . GLY A 1 119 ? -2.472 7.297 -15.362 1.00 95.25 119 GLY A O 1
ATOM 964 N N . GLY A 1 120 ? -2.216 5.464 -16.633 1.00 96.25 120 GLY A N 1
ATOM 965 C CA . GLY A 1 120 ? -3.608 5.403 -17.088 1.00 96.25 120 GLY A CA 1
ATOM 966 C C . GLY A 1 120 ? -4.530 4.530 -16.236 1.00 96.25 120 GLY A C 1
ATOM 967 O O . GLY A 1 120 ? -5.746 4.659 -16.334 1.00 96.25 120 GLY A O 1
ATOM 968 N N . VAL A 1 121 ? -3.967 3.619 -15.439 1.00 97.12 121 VAL A N 1
ATOM 969 C CA . VAL A 1 121 ? -4.696 2.500 -14.824 1.00 97.12 121 VAL A CA 1
ATOM 970 C C . VAL A 1 121 ? -4.257 2.332 -13.357 1.00 97.12 121 VAL A C 1
ATOM 972 O O . VAL A 1 121 ? -3.855 1.244 -12.951 1.00 97.12 121 VAL A O 1
ATOM 975 N N . PRO A 1 122 ? -4.351 3.388 -12.529 1.00 96.56 122 PRO A N 1
ATOM 976 C CA . PRO A 1 122 ? -3.793 3.384 -11.176 1.00 96.56 122 PRO A CA 1
ATOM 977 C C . PRO A 1 122 ? -4.531 2.440 -10.215 1.00 96.56 122 PRO A C 1
ATOM 979 O O . PRO A 1 122 ? -5.711 2.162 -10.435 1.00 96.56 122 PRO A O 1
ATOM 982 N N . PRO A 1 123 ? -3.901 2.001 -9.114 1.00 98.31 123 PRO A N 1
ATOM 983 C CA . PRO A 1 123 ? -4.577 1.218 -8.088 1.00 98.31 123 PRO A CA 1
ATOM 984 C C . PRO A 1 123 ? -5.747 1.969 -7.435 1.00 98.31 123 PRO A C 1
ATOM 986 O O . PRO A 1 123 ? -5.714 3.189 -7.272 1.00 98.31 123 PRO A O 1
ATOM 989 N N . ALA A 1 124 ? -6.777 1.230 -7.038 1.00 98.62 124 ALA A N 1
ATOM 990 C CA . ALA A 1 124 ? -7.933 1.701 -6.287 1.00 98.62 124 ALA A CA 1
ATOM 991 C C . ALA A 1 124 ? -7.769 1.404 -4.791 1.00 98.62 124 ALA A C 1
ATOM 993 O O . ALA A 1 124 ? -7.252 0.348 -4.426 1.00 98.62 124 ALA A O 1
ATOM 994 N N . VAL A 1 125 ? -8.243 2.318 -3.944 1.00 98.75 125 VAL A N 1
ATOM 995 C CA . VAL A 1 125 ? -8.310 2.150 -2.487 1.00 98.75 125 VAL A CA 1
ATOM 996 C C . VAL A 1 125 ? -9.753 1.868 -2.085 1.00 98.75 125 VAL A C 1
ATOM 998 O O . VAL A 1 125 ? -10.656 2.646 -2.413 1.00 98.75 125 VAL A O 1
ATOM 1001 N N . VAL A 1 126 ? -9.966 0.755 -1.388 1.00 98.38 126 VAL A N 1
ATOM 1002 C CA . VAL A 1 126 ? -11.280 0.296 -0.915 1.00 98.38 126 VAL A CA 1
ATOM 1003 C C . VAL A 1 126 ? -11.202 -0.197 0.529 1.00 98.38 126 VAL A C 1
ATOM 1005 O O . VAL A 1 126 ? -10.120 -0.521 1.010 1.00 98.38 126 VAL A O 1
ATOM 1008 N N . ASP A 1 127 ? -12.332 -0.288 1.221 1.00 97.38 127 ASP A N 1
ATOM 1009 C CA . ASP A 1 127 ? -12.427 -1.021 2.492 1.00 97.38 127 ASP A CA 1
ATOM 1010 C C . ASP A 1 127 ? -12.945 -2.466 2.280 1.00 97.38 127 ASP A C 1
ATOM 1012 O O . ASP A 1 127 ? -13.342 -2.825 1.164 1.00 97.38 127 ASP A O 1
ATOM 1016 N N . PRO A 1 128 ? -12.978 -3.323 3.324 1.00 96.50 128 PRO A N 1
ATOM 1017 C CA . PRO A 1 128 ? -13.503 -4.688 3.213 1.00 96.50 128 PRO A CA 1
ATOM 1018 C C . PRO A 1 128 ? -14.994 -4.777 2.862 1.00 96.50 128 PRO A C 1
ATOM 1020 O O . PRO A 1 128 ? -15.449 -5.827 2.412 1.00 96.50 128 PRO A O 1
ATOM 1023 N N . ALA A 1 129 ? -15.763 -3.702 3.063 1.00 95.00 129 ALA A N 1
ATOM 1024 C CA . ALA A 1 129 ? -17.170 -3.631 2.677 1.00 95.00 129 ALA A CA 1
ATOM 1025 C C . ALA A 1 129 ? -17.355 -3.253 1.193 1.00 95.00 129 ALA A C 1
ATOM 1027 O O . ALA A 1 129 ? -18.478 -3.276 0.689 1.00 95.00 129 ALA A O 1
ATOM 1028 N N . GLY A 1 130 ? -16.267 -2.934 0.485 1.00 94.69 130 GLY A N 1
ATOM 1029 C CA . GLY A 1 130 ? -16.274 -2.539 -0.920 1.00 94.69 130 GLY A CA 1
ATOM 1030 C C . GLY A 1 130 ? -16.525 -1.048 -1.143 1.00 94.69 130 GLY A C 1
ATOM 1031 O O . GLY A 1 130 ? -16.760 -0.639 -2.282 1.00 94.69 130 GLY A O 1
ATOM 1032 N N . ASN A 1 131 ? -16.474 -0.217 -0.097 1.00 97.06 131 ASN A N 1
ATOM 1033 C CA . ASN A 1 131 ? -16.562 1.228 -0.264 1.00 97.06 131 ASN A CA 1
ATOM 1034 C C . ASN A 1 131 ? -15.295 1.736 -0.948 1.00 97.06 131 ASN A C 1
ATOM 1036 O O . ASN A 1 131 ? -14.182 1.456 -0.509 1.00 97.06 131 ASN A O 1
ATOM 1040 N N . PHE A 1 132 ? -15.467 2.496 -2.026 1.00 97.75 132 PHE A N 1
ATOM 1041 C CA . PHE A 1 132 ? -14.369 3.052 -2.808 1.00 97.75 132 PHE A CA 1
ATOM 1042 C C . PHE A 1 132 ? -13.997 4.459 -2.333 1.00 97.75 132 PHE A C 1
ATOM 1044 O O . PHE A 1 132 ? -14.851 5.343 -2.275 1.00 97.75 132 PHE A O 1
ATOM 1051 N N . TYR A 1 133 ? -12.709 4.674 -2.056 1.00 98.00 133 TYR A N 1
ATOM 1052 C CA . TYR A 1 133 ? -12.176 5.938 -1.536 1.00 98.00 133 TYR A CA 1
ATOM 1053 C C . TYR A 1 133 ? -11.438 6.772 -2.591 1.00 98.00 133 TYR A C 1
ATOM 1055 O O . TYR A 1 133 ? -11.205 7.962 -2.387 1.00 98.00 133 TYR A O 1
ATOM 1063 N N . GLY A 1 134 ? -11.067 6.171 -3.723 1.00 98.25 134 GLY A N 1
ATOM 1064 C CA . GLY A 1 134 ? -10.362 6.849 -4.808 1.00 98.25 134 GLY A CA 1
ATOM 1065 C C . GLY A 1 134 ? -9.177 6.063 -5.355 1.00 98.25 134 GLY A C 1
ATOM 1066 O O . GLY A 1 134 ? -8.829 4.984 -4.876 1.00 98.25 134 GLY A O 1
ATOM 1067 N N . PHE A 1 135 ? -8.552 6.618 -6.388 1.00 98.44 135 PHE A N 1
ATOM 1068 C CA . PHE A 1 135 ? -7.338 6.076 -6.982 1.00 98.44 135 PHE A CA 1
ATOM 1069 C C . PHE A 1 135 ? -6.097 6.563 -6.234 1.00 98.44 135 PHE A C 1
ATOM 1071 O O . PHE A 1 135 ? -5.938 7.762 -5.996 1.00 98.44 135 PHE A O 1
ATOM 1078 N N . LEU A 1 136 ? -5.201 5.633 -5.910 1.00 98.44 136 LEU A N 1
ATOM 1079 C CA . LEU A 1 136 ? -3.875 5.922 -5.380 1.00 98.44 136 LEU A CA 1
ATOM 1080 C C . LEU A 1 136 ? -2.955 6.243 -6.559 1.00 98.44 136 LEU A C 1
ATOM 1082 O O . LEU A 1 136 ? -2.513 5.342 -7.267 1.00 98.44 136 LEU A O 1
ATOM 1086 N N . THR A 1 137 ? -2.705 7.523 -6.829 1.00 97.88 137 THR A N 1
ATOM 1087 C CA . THR A 1 137 ? -1.869 7.922 -7.968 1.00 97.88 137 THR A CA 1
ATOM 1088 C C . THR A 1 137 ? -1.357 9.351 -7.890 1.00 97.88 137 THR A C 1
ATOM 1090 O O . THR A 1 137 ? -2.057 10.256 -7.440 1.00 97.88 137 THR A O 1
ATOM 1093 N N . ARG A 1 138 ? -0.150 9.557 -8.429 1.00 96.00 138 ARG A N 1
ATOM 1094 C CA . ARG A 1 138 ? 0.421 10.878 -8.716 1.00 96.00 138 ARG A CA 1
ATOM 1095 C C . ARG A 1 138 ? -0.197 11.541 -9.953 1.00 96.00 138 ARG A C 1
ATOM 1097 O O . ARG A 1 138 ? -0.088 12.759 -10.102 1.00 96.00 138 ARG A O 1
ATOM 1104 N N . ASN A 1 139 ? -0.859 10.786 -10.836 1.00 96.44 139 ASN A N 1
ATOM 1105 C CA . ASN A 1 139 ? -1.532 11.351 -12.003 1.00 96.44 139 ASN A CA 1
ATOM 1106 C C . ASN A 1 139 ? -2.805 12.097 -11.584 1.00 96.44 139 ASN A C 1
ATOM 1108 O O . ASN A 1 139 ? -3.872 11.513 -11.388 1.00 96.44 139 ASN A O 1
ATOM 1112 N N . LYS A 1 140 ? -2.715 13.428 -11.520 1.00 94.06 140 LYS A N 1
ATOM 1113 C CA . LYS A 1 140 ? -3.806 14.299 -11.060 1.00 94.06 140 LYS A CA 1
ATOM 1114 C C . LYS A 1 140 ? -5.066 14.246 -11.936 1.00 94.06 140 LYS A C 1
ATOM 1116 O O . LYS A 1 140 ? -6.117 14.694 -11.468 1.00 94.06 140 LYS A O 1
ATOM 1121 N N . ASN A 1 141 ? -4.983 13.699 -13.152 1.00 96.00 141 ASN A N 1
ATOM 1122 C CA . ASN A 1 141 ? -6.113 13.554 -14.075 1.00 96.00 141 ASN A CA 1
ATOM 1123 C C . ASN A 1 141 ? -6.976 12.313 -13.793 1.00 96.00 141 ASN A C 1
ATOM 1125 O O . ASN A 1 141 ? -8.098 12.231 -14.284 1.00 96.00 141 ASN A O 1
ATOM 1129 N N . GLN A 1 142 ? -6.487 11.366 -12.992 1.00 95.00 142 GLN A N 1
ATOM 1130 C CA . GLN A 1 142 ? -7.235 10.175 -12.594 1.00 95.00 142 GLN A CA 1
ATOM 1131 C C . GLN A 1 142 ? -8.143 10.522 -11.414 1.00 95.00 142 GLN A C 1
ATOM 1133 O O . GLN A 1 142 ? -7.667 10.792 -10.314 1.00 95.00 142 GLN A O 1
ATOM 1138 N N . LYS A 1 143 ? -9.458 10.578 -11.634 1.00 96.06 143 LYS A N 1
ATOM 1139 C CA . LYS A 1 143 ? -10.433 10.975 -10.607 1.00 96.06 143 LYS A CA 1
ATOM 1140 C C . LYS A 1 143 ? -11.423 9.846 -10.305 1.00 96.06 143 LYS A C 1
ATOM 1142 O O . LYS A 1 143 ? -11.806 9.142 -11.236 1.00 96.06 143 LYS A O 1
ATOM 1147 N N . PRO A 1 144 ? -11.898 9.724 -9.050 1.00 97.31 144 PRO A N 1
ATOM 1148 C CA . PRO A 1 144 ? -11.508 10.510 -7.869 1.00 97.31 144 PRO A CA 1
ATOM 1149 C C . PRO A 1 144 ? -10.137 10.087 -7.311 1.00 97.31 144 PRO A C 1
ATOM 1151 O O . PRO A 1 144 ? -9.741 8.937 -7.460 1.00 97.31 144 PRO A O 1
ATOM 1154 N N . LEU A 1 145 ? -9.410 11.015 -6.679 1.00 97.38 145 LEU A N 1
ATOM 1155 C CA . LEU A 1 145 ? -8.113 10.728 -6.048 1.00 97.38 145 LEU A CA 1
ATOM 1156 C C . LEU A 1 145 ? -8.314 10.302 -4.596 1.00 97.38 145 LEU A C 1
ATOM 1158 O O . LEU A 1 145 ? -9.032 10.984 -3.867 1.00 97.38 145 LEU A O 1
ATOM 1162 N N . PHE A 1 146 ? -7.609 9.257 -4.169 1.00 97.69 146 PHE A N 1
ATOM 1163 C CA . PHE A 1 146 ? -7.372 9.021 -2.752 1.00 97.69 146 PHE A CA 1
ATOM 1164 C C . PHE A 1 146 ? -6.167 9.861 -2.319 1.00 97.69 146 PHE A C 1
ATOM 1166 O O . PHE A 1 146 ? -5.021 9.500 -2.585 1.00 97.69 146 PHE A O 1
ATOM 1173 N N . THR A 1 147 ? -6.425 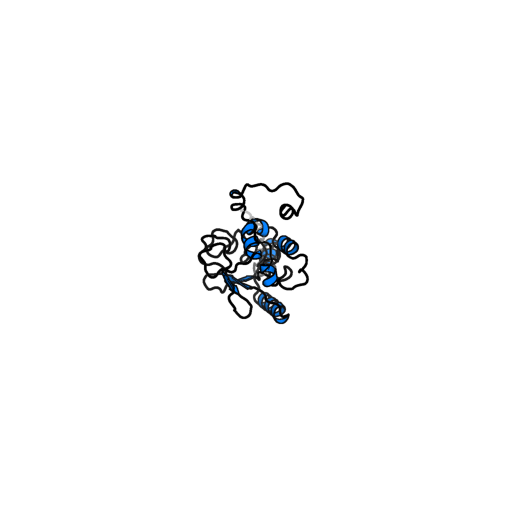11.014 -1.705 1.00 93.81 147 THR A N 1
ATOM 1174 C CA . THR A 1 147 ? -5.382 11.924 -1.218 1.00 93.81 147 THR A CA 1
ATOM 1175 C C . THR A 1 147 ? -5.698 12.406 0.193 1.00 93.81 147 THR A C 1
ATOM 1177 O O . THR A 1 147 ? -6.844 12.699 0.529 1.00 93.81 147 THR A O 1
ATOM 1180 N N . ASN A 1 148 ? -4.656 12.470 1.011 1.00 94.81 148 ASN A N 1
ATOM 1181 C CA . ASN A 1 148 ? -4.610 13.112 2.316 1.00 94.81 148 ASN A CA 1
ATOM 1182 C C . ASN A 1 148 ? -3.151 13.527 2.584 1.00 94.81 148 ASN A C 1
ATOM 1184 O O . ASN A 1 148 ? -2.252 13.174 1.816 1.00 94.81 148 ASN A O 1
ATOM 1188 N N . ASN A 1 149 ? -2.895 14.264 3.664 1.00 94.50 149 ASN A N 1
ATOM 1189 C CA . ASN A 1 149 ? -1.566 14.827 3.916 1.00 94.50 149 ASN A CA 1
ATOM 1190 C C . ASN A 1 149 ? -0.473 13.743 4.052 1.00 94.50 149 ASN A C 1
ATOM 1192 O O . ASN A 1 149 ? 0.643 13.929 3.557 1.00 94.50 149 ASN A O 1
ATOM 1196 N N . PHE A 1 150 ? -0.791 12.586 4.642 1.00 95.38 150 PHE A N 1
ATOM 1197 C CA . PHE A 1 150 ? 0.131 11.451 4.694 1.00 95.38 150 PHE A CA 1
ATOM 1198 C C . PHE A 1 150 ? 0.429 10.887 3.298 1.00 95.38 150 PHE A C 1
ATOM 1200 O O . PHE A 1 150 ? 1.591 10.695 2.951 1.00 95.38 150 PHE A O 1
ATOM 1207 N N . ILE A 1 151 ? -0.590 10.674 2.464 1.00 96.00 151 ILE A N 1
ATOM 1208 C CA . ILE A 1 151 ? -0.413 10.139 1.105 1.00 96.00 151 ILE A CA 1
ATOM 1209 C C . ILE A 1 151 ? 0.374 11.095 0.207 1.00 96.00 151 ILE A C 1
ATOM 1211 O O . ILE A 1 151 ? 1.238 10.646 -0.543 1.00 96.00 151 ILE A O 1
ATOM 1215 N N . GLU A 1 152 ? 0.164 12.404 0.328 1.00 94.19 152 GLU A N 1
ATOM 1216 C CA . GLU A 1 152 ? 0.995 13.394 -0.367 1.00 94.19 152 GLU A CA 1
ATOM 1217 C C . GLU A 1 152 ? 2.463 13.308 0.090 1.00 94.19 152 GLU A C 1
ATOM 1219 O O . GLU A 1 152 ? 3.379 13.354 -0.734 1.00 94.19 152 GLU A O 1
ATOM 1224 N N . THR A 1 153 ? 2.705 13.088 1.390 1.00 93.06 153 THR A N 1
ATOM 1225 C CA . THR A 1 153 ? 4.060 12.851 1.924 1.00 93.06 153 THR A CA 1
ATOM 1226 C C . THR A 1 153 ? 4.676 11.579 1.338 1.00 93.06 153 THR A C 1
ATOM 1228 O O . THR A 1 153 ? 5.853 11.574 0.970 1.00 93.06 153 THR A O 1
ATOM 1231 N N . VAL A 1 154 ? 3.885 10.510 1.208 1.00 95.31 154 VAL A N 1
ATOM 1232 C CA . VAL A 1 154 ? 4.322 9.255 0.584 1.00 95.31 154 VAL A CA 1
ATOM 1233 C C . VAL A 1 154 ? 4.668 9.472 -0.887 1.00 95.31 154 VAL A C 1
ATOM 1235 O O . VAL A 1 154 ? 5.735 9.047 -1.317 1.00 95.31 154 VAL A O 1
ATOM 1238 N N . PHE A 1 155 ? 3.833 10.175 -1.656 1.00 94.50 155 PHE A N 1
ATOM 1239 C CA . PHE A 1 155 ? 4.123 10.478 -3.059 1.00 94.50 155 PHE A CA 1
ATOM 1240 C C . PHE A 1 155 ? 5.378 11.325 -3.241 1.00 94.50 155 PHE A C 1
ATOM 1242 O O . PHE A 1 155 ? 6.114 11.109 -4.204 1.00 94.50 155 PHE A O 1
ATOM 1249 N N . PHE A 1 156 ? 5.634 12.266 -2.334 1.00 90.25 156 PHE A N 1
ATOM 1250 C CA . PHE A 1 156 ? 6.829 13.101 -2.382 1.00 90.25 156 PHE A CA 1
ATOM 1251 C C . PHE A 1 156 ? 8.107 12.301 -2.086 1.00 90.25 156 PHE A C 1
ATOM 1253 O O . PHE A 1 156 ? 9.133 12.521 -2.726 1.00 90.25 156 PHE A O 1
ATOM 1260 N N . ASN A 1 157 ? 8.037 11.334 -1.165 1.00 91.56 157 ASN A N 1
ATOM 1261 C CA . ASN A 1 157 ? 9.205 10.608 -0.655 1.00 91.56 157 ASN A CA 1
ATOM 1262 C C . ASN A 1 157 ? 9.316 9.150 -1.140 1.00 91.56 157 ASN A C 1
ATOM 1264 O O . ASN A 1 157 ? 10.173 8.417 -0.647 1.00 91.56 157 ASN A O 1
ATOM 1268 N N . TYR A 1 158 ? 8.479 8.699 -2.084 1.00 93.94 158 TYR A N 1
ATOM 1269 C CA . TYR A 1 158 ? 8.324 7.269 -2.401 1.00 93.94 158 TYR A CA 1
ATOM 1270 C C . TYR A 1 158 ? 9.647 6.568 -2.759 1.00 93.94 158 TYR A C 1
ATOM 1272 O O . TYR A 1 158 ? 9.849 5.412 -2.389 1.00 93.94 158 TYR A O 1
ATOM 1280 N N . THR A 1 159 ? 10.574 7.266 -3.423 1.00 91.75 159 THR A N 1
ATOM 1281 C CA . THR A 1 159 ? 11.895 6.731 -3.783 1.00 91.75 159 THR A CA 1
ATOM 1282 C C . THR A 1 159 ? 12.757 6.420 -2.563 1.00 91.75 159 THR A C 1
ATOM 1284 O O . THR A 1 159 ? 13.432 5.395 -2.570 1.00 91.75 159 THR A O 1
ATOM 1287 N N . ALA A 1 160 ? 12.713 7.262 -1.526 1.00 91.25 160 ALA A N 1
ATOM 1288 C CA . ALA A 1 160 ? 13.431 7.064 -0.267 1.00 91.25 160 ALA A CA 1
ATOM 1289 C C . ALA A 1 160 ? 12.723 6.044 0.639 1.00 91.25 160 ALA A C 1
ATOM 1291 O O . ALA A 1 160 ? 13.372 5.222 1.286 1.00 91.25 160 ALA A O 1
ATOM 1292 N N . ILE A 1 161 ? 11.385 6.065 0.656 1.00 93.38 161 ILE A N 1
ATOM 1293 C CA . ILE A 1 161 ? 10.560 5.122 1.427 1.00 93.38 161 ILE A CA 1
ATOM 1294 C C . ILE A 1 161 ? 10.792 3.692 0.955 1.00 93.38 161 ILE A C 1
ATOM 1296 O O . ILE A 1 161 ? 10.914 2.786 1.773 1.00 93.38 161 ILE A O 1
ATOM 1300 N N . ARG A 1 162 ? 10.859 3.494 -0.362 1.00 92.88 162 ARG A N 1
ATOM 1301 C CA . ARG A 1 162 ? 10.963 2.189 -1.010 1.00 92.88 162 ARG A CA 1
ATOM 1302 C C . ARG A 1 162 ? 12.017 1.263 -0.399 1.00 92.88 162 ARG A C 1
ATOM 1304 O O . ARG A 1 162 ? 11.755 0.074 -0.240 1.00 92.88 162 ARG A O 1
ATOM 1311 N N . ASP A 1 163 ? 13.188 1.796 -0.071 1.00 86.75 163 ASP A N 1
ATOM 1312 C CA . ASP A 1 163 ? 14.310 0.984 0.402 1.00 86.75 163 ASP A CA 1
ATOM 1313 C C . ASP A 1 163 ? 14.187 0.625 1.893 1.00 86.75 163 ASP A C 1
ATOM 1315 O O . ASP A 1 163 ? 14.828 -0.315 2.352 1.00 86.75 163 ASP A O 1
ATOM 1319 N N . ASN A 1 164 ? 13.345 1.343 2.649 1.00 89.81 164 ASN A N 1
ATOM 1320 C CA . ASN A 1 164 ? 13.193 1.201 4.100 1.00 89.81 164 ASN A CA 1
ATOM 1321 C C . ASN A 1 164 ? 11.735 1.411 4.566 1.00 89.81 164 ASN A C 1
ATOM 1323 O O . ASN A 1 164 ? 11.487 2.082 5.573 1.00 89.81 164 ASN A O 1
ATOM 1327 N N . SER A 1 165 ? 10.762 0.830 3.855 1.00 94.75 165 SER A N 1
ATOM 1328 C CA . SER A 1 165 ? 9.323 1.098 4.045 1.00 94.75 165 SER A CA 1
ATOM 1329 C C . SER A 1 165 ? 8.852 0.859 5.485 1.00 94.75 165 SER A C 1
ATOM 1331 O O . SER A 1 165 ? 8.164 1.700 6.067 1.00 94.75 165 SER A O 1
ATOM 1333 N N . ARG A 1 166 ? 9.299 -0.236 6.114 1.00 96.25 166 ARG A N 1
ATOM 1334 C CA . ARG A 1 166 ? 9.013 -0.536 7.526 1.00 96.25 166 ARG A CA 1
ATOM 1335 C C . ARG A 1 166 ? 9.560 0.529 8.475 1.00 96.25 166 ARG A C 1
ATOM 1337 O O . ARG A 1 166 ? 8.844 0.965 9.372 1.00 96.25 166 ARG A O 1
ATOM 1344 N N . SER A 1 167 ? 10.817 0.938 8.292 1.00 94.94 167 SER A N 1
ATOM 1345 C CA . SER A 1 167 ? 11.449 1.941 9.160 1.00 94.94 167 SER A CA 1
ATOM 1346 C C . SER A 1 167 ? 10.746 3.289 9.035 1.00 94.94 167 SER A C 1
ATOM 1348 O O . SER A 1 167 ? 10.499 3.948 10.043 1.00 94.94 167 SER A O 1
ATOM 1350 N N . TYR A 1 168 ? 10.357 3.666 7.814 1.00 94.81 168 TYR A N 1
ATOM 1351 C CA . TYR A 1 168 ? 9.558 4.862 7.576 1.00 94.81 168 TYR A CA 1
ATOM 1352 C C . TYR A 1 168 ? 8.235 4.818 8.349 1.00 94.81 168 TYR A C 1
ATOM 1354 O O . TYR A 1 168 ? 7.939 5.749 9.093 1.00 94.81 168 TYR A O 1
ATOM 1362 N N . TYR A 1 169 ? 7.473 3.723 8.232 1.00 95.50 169 TYR A N 1
ATOM 1363 C CA . TYR A 1 169 ? 6.212 3.559 8.962 1.00 95.50 169 TYR A CA 1
ATOM 1364 C C . TYR A 1 169 ? 6.416 3.682 10.475 1.00 95.50 169 TYR A C 1
ATOM 1366 O O . TYR A 1 169 ? 5.716 4.441 11.137 1.00 95.50 169 TYR A O 1
ATOM 1374 N N . GLN A 1 170 ? 7.403 2.972 11.026 1.00 94.56 170 GLN A N 1
ATOM 1375 C CA . GLN A 1 170 ? 7.686 2.982 12.464 1.00 94.56 170 GLN A CA 1
ATOM 1376 C C . GLN A 1 170 ? 8.033 4.380 12.982 1.00 94.56 170 GLN A C 1
ATOM 1378 O O . GLN A 1 170 ? 7.635 4.734 14.086 1.00 94.56 170 GLN A O 1
ATOM 1383 N N . LYS A 1 171 ? 8.749 5.185 12.190 1.00 94.00 171 LYS A N 1
ATOM 1384 C CA . LYS A 1 171 ? 9.044 6.584 12.529 1.00 94.00 171 LYS A CA 1
ATOM 1385 C C . LYS A 1 171 ? 7.796 7.464 12.427 1.00 94.00 171 LYS A C 1
ATOM 1387 O O . LYS A 1 171 ? 7.535 8.242 13.336 1.00 94.00 171 LYS A O 1
ATOM 1392 N N . ALA A 1 172 ? 7.026 7.328 11.347 1.00 92.50 172 ALA A N 1
ATOM 1393 C CA . ALA A 1 172 ? 5.829 8.133 11.099 1.00 92.50 172 ALA A CA 1
ATOM 1394 C C . ALA A 1 172 ? 4.709 7.878 12.123 1.00 92.50 172 ALA A C 1
ATOM 1396 O O . ALA A 1 172 ? 3.923 8.777 12.408 1.00 92.50 172 ALA A O 1
ATOM 1397 N N . PHE A 1 173 ? 4.647 6.666 12.680 1.00 95.19 173 PHE A N 1
ATOM 1398 C CA . PHE A 1 173 ? 3.561 6.208 13.545 1.00 95.19 173 PHE A CA 1
ATOM 1399 C C . PHE A 1 173 ? 4.050 5.666 14.891 1.00 95.19 173 PHE A C 1
ATOM 1401 O O . PHE A 1 173 ? 3.392 4.812 15.475 1.00 95.19 173 PHE A O 1
ATOM 1408 N N . ALA A 1 174 ? 5.185 6.155 15.403 1.00 92.25 174 ALA A N 1
ATOM 1409 C CA . ALA A 1 174 ? 5.804 5.647 16.633 1.00 92.25 174 ALA A CA 1
ATOM 1410 C C . ALA A 1 174 ? 4.839 5.597 17.837 1.00 92.25 174 ALA A C 1
ATOM 1412 O O . ALA A 1 174 ? 4.900 4.670 18.640 1.00 92.25 174 ALA A O 1
ATOM 1413 N N . GLU A 1 175 ? 3.922 6.564 17.930 1.00 91.25 175 GLU A N 1
ATOM 1414 C CA . GLU A 1 175 ? 2.910 6.665 18.993 1.00 91.25 175 GLU A CA 1
ATOM 1415 C C . GLU A 1 175 ? 1.648 5.814 18.751 1.00 91.25 175 GLU A C 1
ATOM 1417 O O . GLU A 1 175 ? 0.791 5.754 19.622 1.00 91.25 175 GLU A O 1
ATOM 1422 N N . HIS A 1 176 ? 1.525 5.174 17.584 1.00 92.62 176 HIS A N 1
ATOM 1423 C CA . HIS A 1 176 ? 0.347 4.408 17.140 1.00 92.62 176 HIS A CA 1
ATOM 1424 C C . HIS A 1 176 ? 0.707 2.952 16.786 1.00 92.62 176 HIS A C 1
ATOM 1426 O O . HIS A 1 176 ? 0.010 2.286 16.018 1.00 92.62 176 HIS A O 1
ATOM 1432 N N . MET A 1 177 ? 1.835 2.460 17.305 1.00 91.31 177 MET A N 1
ATOM 1433 C CA . MET A 1 177 ? 2.344 1.105 17.050 1.00 91.31 177 MET A CA 1
ATOM 1434 C C . MET A 1 177 ? 1.520 0.000 17.733 1.00 91.31 177 MET A C 1
ATOM 1436 O O . MET A 1 177 ? 1.731 -1.179 17.467 1.00 91.31 177 MET A O 1
ATOM 1440 N N . ASP A 1 178 ? 0.602 0.362 18.625 1.00 92.25 178 ASP A N 1
ATOM 1441 C CA . ASP A 1 178 ? -0.350 -0.535 19.278 1.00 92.25 178 ASP A CA 1
ATOM 1442 C C . ASP A 1 178 ? -1.590 -0.834 18.416 1.00 92.25 178 ASP A C 1
ATOM 1444 O O . ASP A 1 178 ? -2.275 -1.831 18.653 1.00 92.25 178 ASP A O 1
ATOM 1448 N N . LEU A 1 179 ? -1.862 -0.010 17.399 1.00 93.81 179 LEU A N 1
ATOM 1449 C CA . LEU A 1 179 ? -3.013 -0.169 16.510 1.00 93.81 179 LEU A CA 1
ATOM 1450 C C . LEU A 1 179 ? -2.748 -1.194 15.402 1.00 93.81 179 LEU A C 1
ATOM 1452 O O . LEU A 1 179 ? -1.633 -1.303 14.878 1.00 93.81 179 LEU A O 1
ATOM 1456 N N . LYS A 1 180 ? -3.789 -1.926 14.973 1.00 97.38 180 LYS A N 1
ATOM 1457 C CA . LYS A 1 180 ? -3.665 -2.822 13.812 1.00 97.38 180 LYS A CA 1
ATOM 1458 C C . LYS A 1 180 ? -3.616 -2.029 12.505 1.00 97.38 180 LYS A C 1
ATOM 1460 O O . LYS A 1 180 ? -2.990 -2.480 11.543 1.00 97.38 180 LYS A O 1
ATOM 1465 N N . THR A 1 181 ? -4.246 -0.861 12.480 1.00 97.62 181 THR A N 1
ATOM 1466 C CA . THR A 1 181 ? -4.297 0.086 11.373 1.00 97.62 181 THR A CA 1
ATOM 1467 C C . THR A 1 181 ? -4.171 1.523 11.863 1.00 97.62 181 THR A C 1
ATOM 1469 O O . THR A 1 181 ? -4.590 1.873 12.963 1.00 97.62 181 THR A O 1
ATOM 1472 N N . ILE A 1 182 ? -3.632 2.391 11.014 1.00 97.56 182 ILE A N 1
ATOM 1473 C CA . ILE A 1 182 ? -3.664 3.832 11.250 1.00 97.56 182 ILE A CA 1
ATOM 1474 C C . ILE A 1 182 ? -5.036 4.385 10.839 1.00 97.56 182 ILE A C 1
ATOM 1476 O O . ILE A 1 182 ? -5.438 4.203 9.680 1.00 97.56 182 ILE A O 1
ATOM 1480 N N . PRO A 1 183 ? -5.746 5.106 11.728 1.00 95.75 183 PRO A N 1
ATOM 1481 C CA . PRO A 1 183 ? -7.020 5.728 11.392 1.00 95.75 183 PRO A CA 1
ATOM 1482 C C . PRO A 1 183 ? -6.895 6.728 10.238 1.00 95.75 183 PRO A C 1
ATOM 1484 O O . PRO A 1 183 ? -5.944 7.510 10.173 1.00 95.75 183 PRO A O 1
ATOM 1487 N N . LEU A 1 184 ? -7.897 6.764 9.354 1.00 95.31 184 LEU A N 1
ATOM 1488 C CA . LEU A 1 184 ? -7.932 7.714 8.236 1.00 95.31 184 LEU A CA 1
ATOM 1489 C C . LEU A 1 184 ? -7.858 9.173 8.707 1.00 95.31 184 LEU A C 1
ATOM 1491 O O . LEU A 1 184 ? -7.074 9.947 8.164 1.00 95.31 184 LEU A O 1
ATOM 1495 N N . SER A 1 185 ? -8.578 9.513 9.776 1.00 94.44 185 SER A N 1
ATOM 1496 C CA . SER A 1 185 ? -8.529 10.843 10.395 1.00 94.44 185 SER A CA 1
ATOM 1497 C C . SER A 1 185 ? -7.124 11.231 10.861 1.00 94.44 185 SER A C 1
ATOM 1499 O O . SER A 1 185 ? -6.739 12.396 10.774 1.00 94.44 185 SER A O 1
ATOM 1501 N N . PHE A 1 186 ? -6.331 10.261 11.323 1.00 95.06 186 PHE A N 1
ATOM 1502 C CA . PHE A 1 186 ? -4.950 10.516 11.704 1.00 95.06 186 PHE A CA 1
ATOM 1503 C C . PHE A 1 186 ? -4.079 10.772 10.471 1.00 95.06 186 PHE A C 1
ATOM 1505 O O . PHE A 1 186 ? -3.368 11.772 10.435 1.00 95.06 186 PHE A O 1
ATOM 1512 N N . MET A 1 187 ? -4.186 9.953 9.418 1.00 95.50 187 MET A N 1
ATOM 1513 C CA . MET A 1 187 ? -3.483 10.201 8.146 1.00 95.50 187 MET A CA 1
ATOM 1514 C C . MET A 1 187 ? -3.813 11.577 7.536 1.00 95.50 187 MET A C 1
ATOM 1516 O O . MET A 1 187 ? -2.943 12.240 6.971 1.00 95.50 187 MET A O 1
ATOM 1520 N N . GLU A 1 188 ? -5.055 12.038 7.680 1.00 94.25 188 GLU A N 1
ATOM 1521 C CA . GLU A 1 188 ? -5.501 13.372 7.256 1.00 94.25 188 GLU A CA 1
ATOM 1522 C C . GLU A 1 188 ? -4.906 14.510 8.095 1.00 94.25 188 GLU A C 1
ATOM 1524 O O . GLU A 1 188 ? -4.719 15.614 7.583 1.00 94.25 188 GLU A O 1
ATOM 1529 N N . SER A 1 189 ? -4.567 14.238 9.356 1.00 93.88 189 SER A N 1
ATOM 1530 C CA . SER A 1 189 ? -3.986 15.208 10.289 1.00 93.88 189 SER A CA 1
ATOM 1531 C C . SER A 1 189 ? -2.483 15.448 10.111 1.00 93.88 189 SER A C 1
ATOM 1533 O O . SER A 1 189 ? -1.952 16.375 10.724 1.00 93.88 189 SER A O 1
ATOM 1535 N N . PHE A 1 190 ? -1.797 14.670 9.258 1.00 91.88 190 PHE A N 1
ATOM 1536 C CA . PHE A 1 190 ? -0.368 14.871 8.978 1.00 91.88 190 PHE A CA 1
ATOM 1537 C C . PHE A 1 190 ? -0.086 16.314 8.540 1.00 91.88 190 PHE A C 1
ATOM 1539 O O . PHE A 1 190 ? -0.929 16.924 7.875 1.00 91.88 190 PHE A O 1
ATOM 1546 N N . PRO A 1 191 ? 1.095 16.877 8.845 1.00 89.31 191 PRO A N 1
ATOM 1547 C CA . PRO A 1 191 ? 1.499 18.149 8.265 1.00 89.31 191 PRO A CA 1
ATOM 1548 C C . PRO A 1 191 ? 1.439 18.070 6.738 1.00 89.31 191 PRO A C 1
ATOM 1550 O O . PRO A 1 191 ? 1.881 17.088 6.140 1.00 89.31 191 PRO A O 1
ATOM 1553 N N . LYS A 1 192 ? 0.887 19.102 6.092 1.00 84.88 192 LYS A N 1
ATOM 1554 C CA . LYS A 1 192 ? 0.928 19.185 4.629 1.00 84.88 192 LYS A CA 1
ATOM 1555 C C . LYS A 1 192 ? 2.389 19.205 4.173 1.00 84.88 192 LYS A C 1
ATOM 1557 O O . LYS A 1 192 ? 3.159 19.988 4.735 1.00 84.88 192 LYS A O 1
ATOM 1562 N N . PRO A 1 193 ? 2.770 18.417 3.155 1.00 79.19 193 PRO A N 1
ATOM 1563 C CA . PRO A 1 193 ? 4.103 18.512 2.583 1.00 79.19 193 PRO A CA 1
ATOM 1564 C C . PRO A 1 193 ? 4.363 19.940 2.107 1.00 79.19 193 PRO A C 1
ATOM 1566 O O . PRO A 1 193 ? 3.537 20.531 1.407 1.00 79.19 193 PRO A O 1
ATOM 1569 N N . ILE A 1 194 ? 5.504 20.496 2.502 1.00 72.50 194 ILE A N 1
ATOM 1570 C CA . ILE A 1 194 ? 5.951 21.796 2.011 1.00 72.50 194 ILE A CA 1
ATOM 1571 C C . ILE A 1 194 ? 6.495 21.568 0.603 1.00 72.50 194 ILE A C 1
ATOM 1573 O O . ILE A 1 194 ? 7.478 20.851 0.436 1.00 72.50 194 ILE A O 1
ATOM 1577 N N . ASP A 1 195 ? 5.849 22.151 -0.407 1.00 65.62 195 ASP A N 1
ATOM 1578 C CA . ASP A 1 195 ? 6.356 22.125 -1.779 1.00 65.62 195 ASP A CA 1
ATOM 1579 C C . ASP A 1 195 ? 7.580 23.057 -1.885 1.00 65.62 195 ASP A C 1
ATOM 1581 O O . ASP A 1 195 ? 7.423 24.281 -1.783 1.00 65.62 195 ASP A O 1
ATOM 1585 N N . PRO A 1 196 ? 8.797 22.534 -2.137 1.00 55.78 196 PRO A N 1
ATOM 1586 C CA . PRO A 1 196 ? 9.994 23.364 -2.268 1.00 55.78 196 PRO A CA 1
ATOM 1587 C C . PRO A 1 196 ? 9.920 24.344 -3.451 1.00 55.78 196 PRO A C 1
ATOM 1589 O O . PRO A 1 196 ? 10.697 25.298 -3.533 1.00 55.78 196 PRO A O 1
ATOM 1592 N N . ALA A 1 197 ? 9.019 24.119 -4.414 1.00 53.88 197 ALA A N 1
ATOM 1593 C CA . ALA A 1 197 ? 8.779 25.046 -5.512 1.00 53.88 197 ALA A CA 1
ATOM 1594 C C . ALA A 1 197 ? 7.970 26.281 -5.082 1.00 53.88 197 ALA A C 1
ATOM 1596 O O 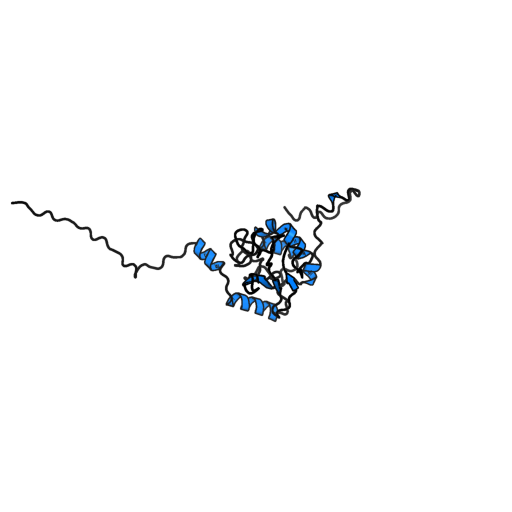. ALA A 1 197 ? 8.161 27.339 -5.674 1.00 53.88 197 ALA A O 1
ATOM 1597 N N . VAL A 1 198 ? 7.135 26.174 -4.043 1.00 53.06 198 VAL A N 1
ATOM 1598 C CA . VAL A 1 198 ? 6.311 27.279 -3.518 1.00 53.06 198 VAL A CA 1
ATOM 1599 C C . VAL A 1 198 ? 7.130 28.215 -2.621 1.00 53.06 198 VAL A C 1
ATOM 1601 O O . VAL A 1 198 ? 6.886 29.418 -2.590 1.00 53.06 198 VAL A O 1
ATOM 1604 N N . GLU A 1 199 ? 8.156 27.704 -1.937 1.00 48.41 199 GLU A N 1
ATOM 1605 C CA . GLU A 1 199 ? 9.004 28.508 -1.042 1.00 48.41 199 GLU A CA 1
ATOM 1606 C C . GLU A 1 199 ? 9.965 29.448 -1.800 1.00 48.41 199 GLU A C 1
ATOM 1608 O O . GLU A 1 199 ? 10.328 30.513 -1.302 1.00 48.41 199 GLU A O 1
ATOM 1613 N N . ARG A 1 200 ? 10.320 29.114 -3.050 1.00 45.72 200 ARG A N 1
ATOM 1614 C CA . ARG A 1 200 ? 11.201 29.949 -3.890 1.00 45.72 200 ARG A CA 1
ATOM 1615 C C . ARG A 1 200 ? 10.576 31.273 -4.349 1.00 45.72 200 ARG A C 1
ATOM 1617 O O . ARG A 1 200 ? 11.323 32.133 -4.805 1.00 45.72 200 ARG A O 1
ATOM 1624 N N . ASP A 1 201 ? 9.260 31.442 -4.220 1.00 43.66 201 ASP A N 1
ATOM 1625 C CA . ASP A 1 201 ? 8.539 32.654 -4.645 1.00 43.66 201 ASP A CA 1
ATOM 1626 C C . ASP A 1 201 ? 8.256 33.630 -3.479 1.00 43.66 201 ASP A C 1
ATOM 1628 O O . ASP A 1 201 ? 7.940 34.796 -3.690 1.00 43.66 201 ASP A O 1
ATOM 1632 N N . ASN A 1 202 ? 8.441 33.194 -2.225 1.00 42.88 202 ASN A N 1
ATOM 1633 C CA . ASN A 1 202 ? 8.146 33.985 -1.022 1.00 42.88 202 ASN A CA 1
ATOM 1634 C C . ASN A 1 202 ? 9.407 34.363 -0.227 1.00 42.88 202 ASN A C 1
ATOM 1636 O O . ASN A 1 202 ? 9.421 34.288 1.002 1.00 42.88 202 ASN A O 1
ATOM 1640 N N . SER A 1 203 ? 10.479 34.798 -0.898 1.00 41.66 203 SER A N 1
ATOM 1641 C CA . SER A 1 203 ? 11.685 35.292 -0.221 1.00 41.66 203 SER A CA 1
ATOM 1642 C C . SER A 1 203 ? 11.454 36.657 0.452 1.00 41.66 203 SER A C 1
ATOM 1644 O O . SER A 1 203 ? 11.916 37.696 -0.020 1.00 41.66 203 SER A O 1
ATOM 1646 N N . VAL A 1 204 ? 10.764 36.649 1.590 1.00 42.03 204 VAL A N 1
ATOM 1647 C CA . VAL A 1 204 ? 10.928 37.622 2.672 1.00 42.03 204 VAL A CA 1
ATOM 1648 C C . VAL A 1 204 ? 11.268 36.801 3.909 1.00 42.03 204 VAL A C 1
ATOM 1650 O O . VAL A 1 204 ? 10.400 36.191 4.522 1.00 42.03 204 VAL A O 1
ATOM 1653 N N . LEU A 1 205 ? 12.561 36.731 4.225 1.00 36.78 205 LEU A N 1
ATOM 1654 C CA . LEU A 1 205 ? 13.077 36.037 5.406 1.00 36.78 205 LEU A CA 1
ATOM 1655 C C . LEU A 1 205 ? 12.473 36.662 6.680 1.00 36.78 205 LEU A C 1
ATOM 1657 O O . LEU A 1 205 ? 12.677 37.863 6.892 1.00 36.78 205 LEU A O 1
ATOM 1661 N N . PRO A 1 206 ? 11.778 35.907 7.552 1.00 31.92 206 PRO A N 1
ATOM 1662 C CA . PRO A 1 206 ? 11.555 36.346 8.919 1.00 31.92 206 PRO A CA 1
ATOM 1663 C C . PRO A 1 206 ? 12.828 36.125 9.758 1.00 31.92 206 PRO A C 1
ATOM 1665 O O . PRO A 1 206 ? 13.633 35.245 9.442 1.00 31.92 206 PRO A O 1
ATOM 1668 N N . PRO A 1 207 ? 13.044 36.945 10.802 1.00 34.97 207 PRO A N 1
ATOM 1669 C CA . PRO A 1 207 ? 14.259 36.906 11.599 1.00 34.97 207 PRO A CA 1
ATOM 1670 C C . PRO A 1 207 ? 14.305 35.655 12.477 1.00 34.97 207 PRO A C 1
ATOM 1672 O O . PRO A 1 207 ? 13.276 35.199 12.975 1.00 34.97 207 PRO A O 1
ATOM 1675 N N . ASP A 1 208 ? 15.530 35.163 12.665 1.00 43.03 208 ASP A N 1
ATOM 1676 C CA . ASP A 1 208 ? 15.930 34.095 13.579 1.00 43.03 208 ASP A CA 1
ATOM 1677 C C . ASP A 1 208 ? 15.076 34.045 14.849 1.00 43.03 208 ASP A C 1
ATOM 1679 O O . ASP A 1 208 ? 15.158 34.921 15.714 1.00 43.03 208 ASP A O 1
ATOM 1683 N N . ASN A 1 209 ? 14.310 32.968 14.993 1.00 35.38 209 ASN A N 1
ATOM 1684 C CA . ASN A 1 209 ? 14.075 32.375 16.296 1.00 35.38 209 ASN A CA 1
ATOM 1685 C C . ASN A 1 209 ? 13.748 30.893 16.136 1.00 35.38 209 ASN A C 1
ATOM 1687 O O . ASN A 1 209 ? 12.786 30.522 15.471 1.00 35.38 209 ASN A O 1
ATOM 1691 N N . ASN A 1 210 ? 14.607 30.086 16.755 1.00 45.16 210 ASN A N 1
ATOM 1692 C CA . ASN A 1 210 ? 14.465 28.667 17.054 1.00 45.16 210 ASN A CA 1
ATOM 1693 C C . ASN A 1 210 ? 13.007 28.185 17.099 1.00 45.16 210 ASN A C 1
ATOM 1695 O O . ASN A 1 210 ? 12.334 28.410 18.103 1.00 45.16 210 ASN A O 1
ATOM 1699 N N . ASP A 1 211 ? 12.565 27.451 16.077 1.00 35.41 211 ASP A N 1
ATOM 1700 C CA . ASP A 1 211 ? 11.451 26.519 16.231 1.00 35.41 211 ASP A CA 1
ATOM 1701 C C . ASP A 1 211 ? 11.522 25.394 15.183 1.00 35.41 211 ASP A C 1
ATOM 1703 O O . ASP A 1 211 ? 11.575 25.632 13.979 1.00 35.41 211 ASP A O 1
ATOM 1707 N N . PHE A 1 212 ? 11.618 24.166 15.697 1.00 38.03 212 PHE A N 1
ATOM 1708 C CA . PHE A 1 212 ? 11.457 22.856 15.056 1.00 38.03 212 PHE A CA 1
ATOM 1709 C C . PHE A 1 212 ? 11.937 22.672 13.601 1.00 38.03 212 PHE A C 1
ATOM 1711 O O . PHE A 1 212 ? 11.216 22.827 12.617 1.00 38.03 212 PHE A O 1
ATOM 1718 N N . GLN A 1 213 ? 13.176 22.184 13.494 1.00 36.78 213 GLN A N 1
ATOM 1719 C CA . GLN A 1 213 ? 13.815 21.685 12.279 1.00 36.78 213 GLN A CA 1
ATOM 1720 C C . GLN A 1 213 ? 13.057 20.472 11.699 1.00 36.78 213 GLN A C 1
ATOM 1722 O O . GLN A 1 213 ? 13.340 19.323 12.027 1.00 36.78 213 GLN A O 1
ATOM 1727 N N . ALA A 1 214 ? 12.183 20.708 10.718 1.00 40.00 214 ALA A N 1
ATOM 1728 C CA . ALA A 1 214 ? 11.680 19.676 9.799 1.00 40.00 214 ALA A CA 1
ATOM 1729 C C . ALA A 1 214 ? 12.788 19.046 8.912 1.00 40.00 214 ALA A C 1
ATOM 1731 O O . ALA A 1 214 ? 12.513 18.194 8.068 1.00 40.00 214 ALA A O 1
ATOM 1732 N N . ARG A 1 215 ? 14.050 19.463 9.090 1.00 38.50 215 ARG A N 1
ATOM 1733 C CA . ARG A 1 215 ? 15.225 19.001 8.337 1.00 38.50 215 ARG A CA 1
ATOM 1734 C C . ARG A 1 215 ? 15.952 17.821 8.990 1.00 38.50 215 ARG A C 1
ATOM 1736 O O . ARG A 1 215 ? 16.705 17.155 8.289 1.00 38.50 215 ARG A O 1
ATOM 1743 N N . ASP A 1 216 ? 15.671 17.510 10.257 1.00 39.56 216 ASP A N 1
ATOM 1744 C CA . ASP A 1 216 ? 16.317 16.398 10.979 1.00 39.56 216 ASP A CA 1
ATOM 1745 C C . ASP A 1 216 ? 15.551 15.065 10.884 1.00 39.56 216 ASP A C 1
ATOM 1747 O O . ASP A 1 216 ? 15.978 14.055 11.437 1.00 39.56 216 ASP A O 1
ATOM 1751 N N . LEU A 1 217 ? 14.430 15.023 10.154 1.00 41.31 217 LEU A N 1
ATOM 1752 C CA . LEU A 1 217 ? 13.645 13.795 9.967 1.00 41.31 217 LEU A CA 1
ATOM 1753 C C . LEU A 1 217 ? 14.049 12.974 8.730 1.00 41.31 217 LEU A C 1
ATOM 1755 O O . LEU A 1 217 ? 13.527 11.876 8.545 1.00 41.31 217 LEU A O 1
ATOM 1759 N N . TRP A 1 218 ? 14.981 13.468 7.903 1.00 51.44 218 TRP A N 1
ATOM 1760 C CA . TRP A 1 218 ? 15.277 12.895 6.579 1.00 51.44 218 TRP A CA 1
ATOM 1761 C C . TRP A 1 218 ? 16.777 12.807 6.242 1.00 51.44 218 TRP A C 1
ATOM 1763 O O . TRP A 1 218 ? 17.166 13.032 5.095 1.00 51.44 218 TRP A O 1
ATOM 1773 N N . GLN A 1 219 ? 17.612 12.462 7.228 1.00 35.34 219 GLN A N 1
ATOM 1774 C CA . GLN A 1 219 ? 18.951 11.893 7.009 1.00 35.34 219 GLN A CA 1
ATOM 1775 C C . GLN A 1 219 ? 19.056 10.507 7.646 1.00 35.34 219 GLN A C 1
ATOM 1777 O O . GLN A 1 219 ? 18.444 10.295 8.720 1.00 35.34 219 GLN A O 1
#

Radius of gyration: 25.58 Å; chains: 1; bounding box: 64×103×53 Å